Protein AF-A0A8J4EYF6-F1 (afdb_monomer_lite)

InterPro domains:
  IPR043129 ATPase, nucleotide binding domain [SSF53067] (1-250)

Foldseek 3Di:
DEWAAAAFKIKDWDWDWDQDPNDIFIFTDFQQDIDIDGLHCVLLVVLVLVVVCVLLDPVLSVVCCVVCVVVVVCLCVVFVLCCQLVQAPVPDPPDPPDDDDDDDDDDDDDDDDDDDDDDPDPDDPDQKGKRFDPPVSLVSGDPVSLVVCCVVPVGSGIDIAGSVSSVVSNVRSLVVSLVVVVVSQVSLVPDPPRDPAGAAEYEYAYPSLSHNHSQVSNQVSCPPSHGVNGTYHYDPHRNCPVVVVVVVCVVCVVSHFKYFAQWFKWWFDKDFDDPPDPDWDAQVPVRGIIDSLDTDTQHHGSDIATPPDDRDDDDDDSDPPDPDDDIDMDTHNDHCPPSD

Secondary structure (DSSP, 8-state):
-EEEE-SS-EEEE-EEEEEETTEEEEEEPTT---EEES-STHHHHHHHHHHHHHHH-HHHHHHHHHH-HHHHHHHIIIIIHHHHHH---TTS-----PPS----------------S----S----SEEEEEPPHHHHHHS-HHHHHHHHHHHS-SSEEEEEHHHHHHHHHHHHHHHHHHHHHHHHHHHH-TT--SSPP-EEEEESSGGG-HHHHHHHHHHHTTTSPTT-EEE--SSHHHHHHHHHHHHHH-GGGEEEEE-SSEEEEEEEEE--TT-S--EEETTTTEEEEEEEEEEEE-TT-EEETT---------SSTT-------EEEE-S-GGG--

Sequence (340 aa):
MVIDAGGGTVDISIHEVEERSGTAVLSEAQAVPGLGEMFGSTNVDAAFAEYFRSKVGEEVFDTWRAAHPGEWMRLLEGTWEPIKCDFDSADEPAGDLAPAGARESGGGEEGDDDWAGGGFGAGGHHSTWRVYIPPMLHAAMDAGVKADLLMEYGLDDSVVLDRRTLAAFFQNAVQGVIQAARRQLDTLAAAPRAPATRCSKVMLVGGFGCSRYLQSQLVAAAGGRLAPGGGVLVPEHPASAVLRGAALYGLKPELVRARSSRMTYGVRTAVPYEDGMPAKFWHPEECCYYSAAGFSPFVTKGQLVAADEVVTHVFTPLTPNQQVCLMECEAKGLPDSLVA

Radius of gyration: 28.74 Å; chains: 1; bounding box: 58×59×87 Å

Structure (mmCIF, N/CA/C/O backbone):
data_AF-A0A8J4EYF6-F1
#
_entry.id   AF-A0A8J4EYF6-F1
#
loop_
_atom_site.group_PDB
_atom_site.id
_atom_site.type_symbol
_atom_site.label_atom_id
_atom_site.label_alt_id
_atom_site.label_comp_id
_atom_site.label_asym_id
_atom_site.label_entity_id
_atom_site.label_seq_id
_atom_site.pdbx_PDB_ins_code
_atom_site.Cartn_x
_atom_site.Cartn_y
_atom_site.Cartn_z
_atom_site.occupancy
_atom_site.B_iso_or_equiv
_atom_site.auth_seq_id
_atom_site.auth_comp_id
_atom_site.auth_asym_id
_atom_site.auth_atom_id
_atom_site.pdbx_PDB_model_num
ATOM 1 N N . MET A 1 1 ? -7.552 -12.140 8.100 1.00 90.94 1 MET A N 1
ATOM 2 C CA . MET A 1 1 ? -6.568 -11.039 7.978 1.00 90.94 1 MET A CA 1
ATOM 3 C C . MET A 1 1 ? -6.758 -10.361 6.636 1.00 90.94 1 MET A C 1
ATOM 5 O O . MET A 1 1 ? -6.955 -11.065 5.656 1.00 90.94 1 MET A O 1
ATOM 9 N N . VAL A 1 2 ? -6.723 -9.035 6.590 1.00 93.44 2 VAL A N 1
ATOM 10 C CA . VAL A 1 2 ? -6.757 -8.227 5.368 1.00 93.44 2 VAL A CA 1
ATOM 11 C C . VAL A 1 2 ? -5.430 -7.486 5.268 1.00 93.44 2 VAL A C 1
ATOM 13 O O . VAL A 1 2 ? -5.011 -6.871 6.245 1.00 93.44 2 VAL A O 1
ATOM 16 N N . ILE A 1 3 ? -4.776 -7.587 4.117 1.00 94.81 3 ILE A N 1
ATOM 17 C CA . ILE A 1 3 ? -3.557 -6.865 3.757 1.00 94.81 3 ILE A CA 1
ATOM 18 C C . ILE A 1 3 ? -3.946 -5.908 2.635 1.00 94.81 3 ILE A C 1
ATOM 20 O O . ILE A 1 3 ? -4.177 -6.349 1.511 1.00 94.81 3 ILE A O 1
ATOM 24 N N . ASP A 1 4 ? -4.051 -4.623 2.945 1.00 94.62 4 ASP A N 1
ATOM 25 C CA . ASP A 1 4 ? -4.213 -3.563 1.958 1.00 94.62 4 ASP A CA 1
ATOM 26 C C . ASP A 1 4 ? -2.835 -3.084 1.514 1.00 94.62 4 ASP A C 1
ATOM 28 O O . ASP A 1 4 ? -2.177 -2.310 2.203 1.00 94.62 4 ASP A O 1
ATOM 32 N N . ALA A 1 5 ? -2.358 -3.625 0.395 1.00 94.06 5 ALA A N 1
ATOM 33 C CA . ALA A 1 5 ? -1.071 -3.286 -0.184 1.00 94.06 5 ALA A CA 1
ATOM 34 C C . ALA A 1 5 ? -1.272 -2.217 -1.267 1.00 94.06 5 ALA A C 1
ATOM 36 O O . ALA A 1 5 ? -1.596 -2.511 -2.423 1.00 94.06 5 ALA A O 1
ATOM 37 N N . GLY A 1 6 ? -1.113 -0.956 -0.874 1.00 91.44 6 GLY A N 1
ATOM 38 C CA . GLY A 1 6 ? -1.241 0.204 -1.744 1.00 91.44 6 GLY A CA 1
ATOM 39 C C . GLY A 1 6 ? 0.059 0.587 -2.452 1.00 91.44 6 GLY A C 1
ATOM 40 O O . GLY A 1 6 ? 1.056 -0.137 -2.449 1.00 91.44 6 GLY A O 1
ATOM 41 N N . GLY A 1 7 ? 0.037 1.774 -3.064 1.00 88.06 7 GLY A N 1
ATOM 42 C CA . GLY A 1 7 ? 1.210 2.354 -3.717 1.00 88.06 7 GLY A CA 1
ATOM 43 C C . GLY A 1 7 ? 2.300 2.740 -2.722 1.00 88.06 7 GLY A C 1
ATOM 44 O O . GLY A 1 7 ? 3.431 2.302 -2.865 1.00 88.06 7 GLY A O 1
ATOM 45 N N . GLY A 1 8 ? 1.962 3.523 -1.695 1.00 85.19 8 GLY A N 1
ATOM 46 C CA . GLY A 1 8 ? 2.937 3.989 -0.699 1.00 85.19 8 GLY A CA 1
ATOM 47 C C . GLY A 1 8 ? 2.962 3.163 0.586 1.00 85.19 8 GLY A C 1
ATOM 48 O O . GLY A 1 8 ? 4.032 2.901 1.134 1.00 85.19 8 GLY A O 1
ATOM 49 N N . THR A 1 9 ? 1.790 2.742 1.063 1.00 89.00 9 THR A N 1
ATOM 50 C CA . THR A 1 9 ? 1.639 2.061 2.352 1.00 89.00 9 THR A CA 1
ATOM 51 C C . THR A 1 9 ? 1.073 0.662 2.196 1.00 89.00 9 THR A C 1
ATOM 53 O O . THR A 1 9 ? 0.392 0.342 1.220 1.00 89.00 9 THR A O 1
ATOM 56 N N . VAL A 1 10 ? 1.378 -0.173 3.182 1.00 89.81 10 VAL A N 1
ATOM 57 C CA . VAL A 1 10 ? 0.780 -1.489 3.369 1.00 89.81 10 VAL A CA 1
ATOM 58 C C . VAL A 1 10 ? 0.134 -1.505 4.743 1.00 89.81 10 VAL A C 1
ATOM 60 O O . VAL A 1 10 ? 0.839 -1.370 5.741 1.00 89.81 10 VAL A O 1
ATOM 63 N N . ASP A 1 11 ? -1.184 -1.672 4.779 1.00 90.50 11 ASP A N 1
ATOM 64 C CA . ASP A 1 11 ? -1.994 -1.656 5.991 1.00 90.50 11 ASP A CA 1
ATOM 65 C C . ASP A 1 11 ? -2.569 -3.052 6.265 1.00 90.50 11 ASP A C 1
ATOM 67 O O . ASP A 1 11 ? -3.288 -3.628 5.448 1.00 90.50 11 ASP A O 1
ATOM 71 N N . ILE A 1 12 ? -2.261 -3.626 7.429 1.00 90.94 12 ILE A N 1
ATOM 72 C CA . ILE A 1 12 ? -2.713 -4.971 7.808 1.00 90.94 12 ILE A CA 1
ATOM 73 C C . ILE A 1 12 ? -3.639 -4.900 9.011 1.00 90.94 12 ILE A C 1
ATOM 75 O O . ILE A 1 12 ? -3.260 -4.373 10.055 1.00 90.94 12 ILE A O 1
ATOM 79 N N . SER A 1 13 ? -4.819 -5.505 8.882 1.00 88.62 13 SER A N 1
ATOM 80 C CA . SER A 1 13 ? -5.796 -5.656 9.965 1.00 88.62 13 SER A CA 1
ATOM 81 C C . SER A 1 13 ? -6.319 -7.089 10.050 1.00 88.62 13 SER A C 1
ATOM 83 O O . SER A 1 13 ? -6.375 -7.829 9.062 1.00 88.62 13 SER A O 1
ATOM 85 N N . ILE A 1 14 ? -6.704 -7.520 11.247 1.00 88.06 14 ILE A N 1
ATOM 86 C CA . ILE A 1 14 ? -7.308 -8.835 11.466 1.00 88.06 14 ILE A CA 1
ATOM 87 C C . ILE A 1 14 ? -8.754 -8.625 11.887 1.00 88.06 14 ILE A C 1
ATOM 89 O O . ILE A 1 14 ? -9.046 -7.799 12.742 1.00 88.06 14 ILE A O 1
ATOM 93 N N . HIS A 1 15 ? -9.649 -9.374 11.253 1.00 88.00 15 HIS A N 1
ATOM 94 C CA . HIS A 1 15 ? -11.083 -9.308 11.490 1.00 88.00 15 HIS A CA 1
ATOM 95 C C . HIS A 1 15 ? -11.578 -10.692 11.869 1.00 88.00 15 HIS A C 1
ATOM 97 O O . HIS A 1 15 ? -11.171 -11.690 11.262 1.00 88.00 15 HIS A O 1
ATOM 103 N N . GLU A 1 16 ? -12.458 -10.720 12.852 1.00 87.12 16 GLU A N 1
ATOM 104 C CA . GLU A 1 16 ? -13.307 -11.847 13.183 1.00 87.12 16 GLU A CA 1
ATOM 105 C C . GLU A 1 16 ? -14.597 -11.728 12.373 1.00 87.12 16 GLU A C 1
ATOM 107 O O . GLU A 1 16 ? -15.166 -10.644 12.222 1.00 87.12 16 GLU A O 1
ATOM 112 N N . VAL A 1 17 ? -15.017 -12.853 11.799 1.00 87.19 17 VAL A N 1
ATOM 113 C CA . VAL A 1 17 ? -16.236 -12.946 11.000 1.00 87.19 17 VAL A CA 1
ATOM 114 C C . VAL A 1 17 ? -17.202 -13.838 11.755 1.00 87.19 17 VAL A C 1
ATOM 116 O O . VAL A 1 17 ? -16.907 -15.010 11.985 1.00 87.19 17 VAL A O 1
ATOM 119 N N . GLU A 1 18 ? -18.353 -13.289 12.120 1.00 83.44 18 GLU A N 1
ATOM 120 C CA . GLU A 1 18 ? -19.432 -14.031 12.763 1.00 83.44 18 GLU A CA 1
ATOM 121 C C . GLU A 1 18 ? -20.624 -14.125 11.814 1.00 83.44 18 GLU A C 1
ATOM 123 O O . GLU A 1 18 ? -21.030 -13.132 11.212 1.00 83.44 18 GLU A O 1
ATOM 128 N N . GLU A 1 19 ? -21.230 -15.303 11.699 1.00 81.50 19 GLU A N 1
ATOM 129 C CA . GLU A 1 19 ? -22.508 -15.441 11.007 1.00 81.50 19 GLU A CA 1
ATOM 130 C C . GLU A 1 19 ? -23.655 -15.181 11.989 1.00 81.50 19 GLU A C 1
ATOM 132 O O . GLU A 1 19 ? -23.777 -15.840 13.023 1.00 81.50 19 GLU A O 1
ATOM 137 N N . ARG A 1 20 ? -24.514 -14.210 11.670 1.00 77.00 20 ARG A N 1
ATOM 138 C CA . ARG A 1 20 ? -25.703 -13.868 12.453 1.00 77.00 20 ARG A CA 1
ATOM 139 C C . ARG A 1 20 ? -26.908 -13.771 11.535 1.00 77.00 20 ARG A C 1
ATOM 141 O O . ARG A 1 20 ? -26.923 -12.976 10.601 1.00 77.00 20 ARG A O 1
ATOM 148 N N . SER A 1 21 ? -27.929 -14.581 11.805 1.00 78.31 21 SER A N 1
ATOM 149 C CA . SER A 1 21 ? -29.193 -14.562 11.055 1.00 78.31 21 SER A CA 1
ATOM 150 C C . SER A 1 21 ? -29.005 -14.676 9.529 1.00 78.31 21 SER A C 1
ATOM 152 O O . SER A 1 21 ? -29.679 -13.989 8.766 1.00 78.31 21 SER A O 1
ATOM 154 N N . GLY A 1 22 ? -28.056 -15.510 9.082 1.00 78.38 22 GLY A N 1
ATOM 155 C CA . GLY A 1 22 ? -27.729 -15.708 7.662 1.00 78.38 22 GLY A CA 1
ATOM 156 C C . GLY A 1 22 ? -26.929 -14.571 7.012 1.00 78.38 22 GLY A C 1
ATOM 157 O O . GLY A 1 22 ? -26.800 -14.537 5.792 1.00 78.38 22 GLY A O 1
ATOM 158 N N . THR A 1 23 ? -26.409 -13.625 7.801 1.00 77.25 23 THR A N 1
ATOM 159 C CA . THR A 1 23 ? -25.537 -12.536 7.340 1.00 77.25 23 THR A CA 1
ATOM 160 C C . THR A 1 23 ? -24.203 -12.591 8.075 1.00 77.25 23 THR A C 1
ATOM 162 O O . THR A 1 23 ? -24.165 -12.698 9.299 1.00 77.25 23 THR A O 1
ATOM 165 N N . ALA A 1 24 ? -23.097 -12.502 7.338 1.00 82.19 24 ALA A N 1
ATOM 166 C CA . ALA A 1 24 ? -21.771 -12.376 7.931 1.00 82.19 24 ALA A CA 1
ATOM 167 C C . ALA A 1 24 ? -21.540 -10.933 8.403 1.00 82.19 24 ALA A C 1
ATOM 169 O O . ALA A 1 24 ? -21.680 -9.993 7.618 1.00 82.19 24 ALA A O 1
ATOM 170 N N . VAL A 1 25 ? -21.169 -10.768 9.670 1.00 84.12 25 VAL A N 1
ATOM 171 C CA . VAL A 1 25 ? -20.795 -9.486 10.277 1.00 84.12 25 VAL A CA 1
ATOM 172 C C . VAL A 1 25 ? -19.328 -9.508 10.698 1.00 84.12 25 VAL A C 1
ATOM 174 O O . VAL A 1 25 ? -18.770 -10.564 10.999 1.00 84.12 25 VAL A O 1
ATOM 177 N N . LEU A 1 26 ? -18.702 -8.332 10.696 1.00 85.25 26 LEU A N 1
ATOM 178 C CA . LEU A 1 26 ? -17.272 -8.150 10.930 1.00 85.25 26 LEU A CA 1
ATOM 179 C C . LEU A 1 26 ? -17.015 -7.414 12.245 1.00 85.25 26 LEU A C 1
ATOM 181 O O . LEU A 1 26 ? -17.641 -6.388 12.523 1.00 85.25 26 LEU A O 1
ATOM 185 N N . SER A 1 27 ? -16.035 -7.884 13.009 1.00 78.75 27 SER A N 1
ATOM 186 C CA . SER A 1 27 ? -15.434 -7.145 14.121 1.00 78.75 27 SER A CA 1
ATOM 187 C C . SER A 1 27 ? -13.917 -7.190 14.025 1.00 78.75 27 SER A C 1
ATOM 189 O O . SER A 1 27 ? -13.337 -8.222 13.696 1.00 78.75 27 SER A O 1
ATOM 191 N N . GLU A 1 28 ? -13.255 -6.074 14.313 1.00 78.31 28 GLU A N 1
ATOM 192 C CA . GLU A 1 28 ? -11.793 -6.051 14.367 1.00 78.31 28 GLU A CA 1
ATOM 193 C C . GLU A 1 28 ? -11.293 -6.908 15.541 1.00 78.31 28 GLU A C 1
ATOM 195 O O . GLU A 1 28 ? -11.836 -6.838 16.645 1.00 78.31 28 GLU A O 1
ATOM 200 N N . ALA A 1 29 ? -10.276 -7.738 15.304 1.00 67.81 29 ALA A N 1
ATOM 201 C CA . ALA A 1 29 ? -9.743 -8.636 16.320 1.00 67.81 29 ALA A CA 1
ATOM 202 C C . ALA A 1 29 ? -9.093 -7.832 17.455 1.00 67.81 29 ALA A C 1
ATOM 204 O O . ALA A 1 29 ? -8.218 -6.989 17.236 1.00 67.81 29 ALA A O 1
ATOM 205 N N . GLN A 1 30 ? -9.509 -8.111 18.690 1.00 56.59 30 GLN A N 1
ATOM 206 C CA . GLN A 1 30 ? -8.973 -7.437 19.867 1.00 56.59 30 GLN A CA 1
ATOM 207 C C . GLN A 1 30 ? -7.490 -7.815 20.065 1.00 56.59 30 GLN A C 1
ATOM 209 O O . GLN A 1 30 ? -7.113 -8.973 19.910 1.00 56.59 30 GLN A O 1
ATOM 214 N N . ALA A 1 31 ? -6.656 -6.842 20.452 1.00 55.78 31 ALA A N 1
ATOM 215 C CA . ALA A 1 31 ? -5.223 -6.993 20.761 1.00 55.78 31 ALA A CA 1
ATOM 216 C C . ALA A 1 31 ? -4.242 -7.142 19.578 1.00 55.78 31 ALA A C 1
ATOM 218 O O . ALA A 1 31 ? -3.055 -7.360 19.814 1.00 55.78 31 ALA A O 1
ATOM 219 N N . VAL A 1 32 ? -4.685 -6.934 18.333 1.00 61.53 32 VAL A N 1
ATOM 220 C CA . VAL A 1 32 ? -3.789 -6.848 17.168 1.00 61.53 32 VAL A CA 1
ATOM 221 C C . VAL A 1 32 ? -3.949 -5.475 16.504 1.00 61.53 32 VAL A C 1
ATOM 223 O O . VAL A 1 32 ? -4.815 -5.316 15.644 1.00 61.53 32 VAL A O 1
ATOM 226 N N . PRO A 1 33 ? -3.170 -4.451 16.912 1.00 59.16 33 PRO A N 1
ATOM 227 C CA . PRO A 1 33 ? -3.235 -3.134 16.288 1.00 59.16 33 PRO A CA 1
ATOM 228 C C . PRO A 1 33 ? -2.973 -3.231 14.785 1.00 59.16 33 PRO A C 1
ATOM 230 O O . PRO A 1 33 ? -2.112 -4.000 14.351 1.00 59.16 33 PRO A O 1
ATOM 233 N N . GLY A 1 34 ? -3.678 -2.422 13.993 1.00 59.53 34 GLY A N 1
ATOM 234 C CA . GLY A 1 34 ? -3.369 -2.279 12.574 1.00 59.53 34 GLY A CA 1
ATOM 235 C C . GLY A 1 34 ? -1.900 -1.893 12.364 1.00 59.53 34 GLY A C 1
ATOM 236 O O . GLY A 1 34 ? -1.365 -1.062 13.101 1.00 59.53 34 GLY A O 1
ATOM 237 N N . LEU A 1 35 ? -1.251 -2.509 11.379 1.00 67.25 35 LEU A N 1
ATOM 238 C CA . LEU A 1 35 ? 0.154 -2.257 11.049 1.00 67.25 35 LEU A CA 1
ATOM 239 C C . LEU A 1 35 ? 0.224 -1.541 9.704 1.00 67.25 35 LEU A C 1
ATOM 241 O O . LEU A 1 35 ? -0.200 -2.126 8.713 1.00 67.25 35 LEU A O 1
ATOM 245 N N . GLY A 1 36 ? 0.748 -0.314 9.698 1.00 65.06 36 GLY A N 1
ATOM 246 C CA . GLY A 1 36 ? 1.002 0.479 8.495 1.00 65.06 36 GLY A CA 1
ATOM 247 C C . GLY A 1 36 ? 2.503 0.605 8.243 1.00 65.06 36 GLY A C 1
ATOM 248 O O . GLY A 1 36 ? 3.224 1.115 9.101 1.00 65.06 36 GLY A O 1
ATOM 249 N N . GLU A 1 37 ? 2.983 0.147 7.086 1.00 74.62 37 GLU A N 1
ATOM 250 C CA . GLU A 1 37 ? 4.407 0.196 6.718 1.00 74.62 37 GLU A CA 1
ATOM 251 C C . GLU A 1 37 ? 4.636 0.806 5.333 1.00 74.62 37 GLU A C 1
ATOM 253 O O . GLU A 1 37 ? 3.778 0.733 4.458 1.00 74.62 37 GLU A O 1
ATOM 258 N N . MET A 1 38 ? 5.817 1.392 5.112 1.00 80.31 38 MET A N 1
ATOM 259 C CA . MET A 1 38 ? 6.182 2.081 3.864 1.00 80.31 38 MET A CA 1
ATOM 260 C C . MET A 1 38 ? 6.854 1.133 2.855 1.00 80.31 38 MET A C 1
ATOM 262 O O . MET A 1 38 ? 7.966 1.382 2.390 1.00 80.31 38 MET A O 1
ATOM 266 N N . PHE A 1 39 ? 6.190 0.017 2.541 1.00 79.75 39 PHE A N 1
ATOM 267 C CA . PHE A 1 39 ? 6.679 -1.010 1.606 1.00 79.75 39 PHE A CA 1
ATOM 268 C C . PHE A 1 39 ? 5.756 -1.212 0.390 1.00 79.75 39 PHE A C 1
ATOM 270 O O . PHE A 1 39 ? 5.701 -2.306 -0.166 1.00 79.75 39 PHE A O 1
ATOM 277 N N . GLY A 1 40 ? 5.010 -0.177 -0.013 1.00 85.19 40 GLY A N 1
ATOM 278 C CA . GLY A 1 40 ? 4.086 -0.255 -1.149 1.00 85.19 40 GLY A CA 1
ATOM 279 C C . GLY A 1 40 ? 4.770 -0.356 -2.523 1.00 85.19 40 GLY A C 1
ATOM 280 O O . GLY A 1 40 ? 6.001 -0.308 -2.641 1.00 85.19 40 GLY A O 1
ATOM 281 N N . SER A 1 41 ? 3.964 -0.489 -3.585 1.00 90.81 41 SER A N 1
ATOM 282 C CA . SER A 1 41 ? 4.462 -0.701 -4.956 1.00 90.81 41 SER A CA 1
ATOM 283 C C . SER A 1 41 ? 5.345 0.426 -5.498 1.00 90.81 41 SER A C 1
ATOM 285 O O . SER A 1 41 ? 6.163 0.162 -6.375 1.00 90.81 41 SER A O 1
ATOM 287 N N . THR A 1 42 ? 5.253 1.654 -4.972 1.00 91.88 42 THR A N 1
ATOM 288 C CA . THR A 1 42 ? 6.094 2.777 -5.421 1.00 91.88 42 THR A CA 1
ATOM 289 C C . THR A 1 42 ? 7.576 2.542 -5.149 1.00 91.88 42 THR A C 1
ATOM 291 O O . THR A 1 42 ? 8.413 3.116 -5.836 1.00 91.88 42 THR A O 1
ATOM 294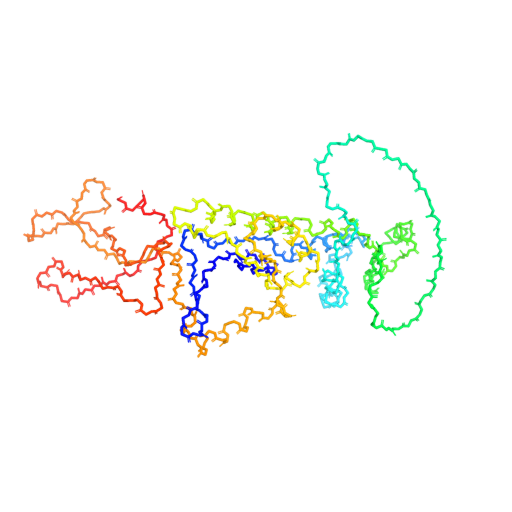 N N . ASN A 1 43 ? 7.926 1.684 -4.184 1.00 91.06 43 ASN A N 1
ATOM 295 C CA . ASN A 1 43 ? 9.318 1.275 -3.978 1.00 91.06 43 ASN A CA 1
ATOM 296 C C . ASN A 1 43 ? 9.830 0.395 -5.124 1.00 91.06 43 ASN A C 1
ATOM 298 O O . ASN A 1 43 ? 10.997 0.495 -5.493 1.00 91.06 43 ASN A O 1
ATOM 302 N N . VAL A 1 44 ? 8.959 -0.438 -5.701 1.00 95.38 44 VAL A N 1
ATOM 303 C CA . VAL A 1 44 ? 9.285 -1.248 -6.883 1.00 95.38 44 VAL A CA 1
ATOM 304 C C . VAL A 1 44 ? 9.466 -0.329 -8.093 1.00 95.38 44 VAL A C 1
ATOM 306 O O . VAL A 1 44 ? 10.438 -0.464 -8.830 1.00 95.38 44 VAL A O 1
ATOM 309 N N . ASP A 1 45 ? 8.586 0.666 -8.241 1.00 95.50 45 ASP A N 1
ATOM 310 C CA . ASP A 1 45 ? 8.688 1.683 -9.296 1.00 95.50 45 ASP A CA 1
ATOM 311 C C . ASP A 1 45 ? 9.970 2.515 -9.167 1.00 95.50 45 ASP A C 1
ATOM 313 O O . ASP A 1 45 ? 10.620 2.811 -10.166 1.00 95.50 45 ASP A O 1
ATOM 317 N N . ALA A 1 46 ? 10.366 2.865 -7.939 1.00 94.81 46 ALA A N 1
ATOM 318 C CA . ALA A 1 46 ? 11.607 3.583 -7.669 1.00 94.81 46 ALA A CA 1
ATOM 319 C C . ALA A 1 46 ? 12.848 2.735 -7.989 1.00 94.81 46 ALA A C 1
ATOM 321 O O . ALA A 1 46 ? 13.783 3.247 -8.598 1.00 94.81 46 ALA A O 1
ATOM 322 N N . ALA A 1 47 ? 12.847 1.446 -7.630 1.00 96.25 47 ALA A N 1
ATOM 323 C CA . ALA A 1 47 ? 13.943 0.532 -7.953 1.00 96.25 47 ALA A CA 1
ATOM 324 C C . ALA A 1 47 ? 14.113 0.363 -9.471 1.00 96.25 47 ALA A C 1
ATOM 326 O O . ALA A 1 47 ? 15.231 0.441 -9.981 1.00 96.25 47 ALA A O 1
ATOM 327 N N . PHE A 1 48 ? 13.003 0.208 -10.197 1.00 97.69 48 PHE A N 1
ATOM 328 C CA . PHE A 1 48 ? 13.015 0.193 -11.656 1.00 97.69 48 PHE A CA 1
ATOM 329 C C . PHE A 1 48 ? 13.506 1.523 -12.241 1.00 97.69 48 PHE A C 1
ATOM 331 O O . PHE A 1 48 ? 14.354 1.518 -13.131 1.00 97.69 48 PHE A O 1
ATOM 338 N N . ALA A 1 49 ? 13.012 2.659 -11.740 1.00 97.25 49 ALA A N 1
ATOM 339 C CA . ALA A 1 49 ? 13.413 3.976 -12.226 1.00 97.25 49 ALA A CA 1
ATOM 340 C C . ALA A 1 49 ? 14.916 4.222 -12.044 1.00 97.25 49 ALA A C 1
ATOM 342 O O . ALA A 1 49 ? 15.550 4.736 -12.960 1.00 97.25 49 ALA A O 1
ATOM 343 N N . GLU A 1 50 ? 15.489 3.823 -10.905 1.00 97.88 50 GLU A N 1
ATOM 344 C CA . GLU A 1 50 ? 16.927 3.942 -10.649 1.00 97.88 50 GLU A CA 1
ATOM 345 C C . GLU A 1 50 ? 17.742 3.035 -11.576 1.00 97.88 50 GLU A C 1
ATOM 347 O O . GLU A 1 50 ? 18.728 3.464 -12.173 1.00 97.88 50 GLU A O 1
ATOM 352 N N . TYR A 1 51 ? 17.292 1.793 -11.772 1.00 97.94 51 TYR A N 1
ATOM 353 C CA . TYR A 1 51 ? 17.934 0.884 -12.715 1.00 97.94 51 TYR A CA 1
ATOM 354 C C . TYR A 1 51 ? 17.899 1.438 -14.145 1.00 97.94 51 TYR A C 1
ATOM 356 O O . TYR A 1 51 ? 18.937 1.529 -14.797 1.00 97.94 51 TYR A O 1
ATOM 364 N N . PHE A 1 52 ? 16.732 1.880 -14.619 1.00 98.06 52 PHE A N 1
ATOM 365 C CA . PHE A 1 52 ? 16.572 2.467 -15.948 1.00 98.06 52 PHE A CA 1
ATOM 366 C C . PHE A 1 52 ? 17.434 3.729 -16.118 1.00 98.06 52 PHE A C 1
ATOM 368 O O . PHE A 1 52 ? 18.137 3.859 -17.120 1.00 98.06 52 PHE A O 1
ATOM 375 N N . ARG A 1 53 ? 17.452 4.611 -15.108 1.00 98.00 53 ARG A N 1
ATOM 376 C CA . ARG A 1 53 ? 18.312 5.803 -15.037 1.00 98.00 53 ARG A CA 1
ATOM 377 C C . ARG A 1 53 ? 19.794 5.450 -15.180 1.00 98.00 53 ARG A C 1
ATOM 379 O O . ARG A 1 53 ? 20.496 6.108 -15.943 1.00 98.00 53 ARG A O 1
ATOM 386 N N . SER A 1 54 ? 20.255 4.388 -14.516 1.00 97.44 54 SER A N 1
ATOM 387 C CA . SER A 1 54 ? 21.647 3.925 -14.621 1.00 97.44 54 SER A CA 1
ATOM 388 C C . SER A 1 54 ? 22.007 3.405 -16.020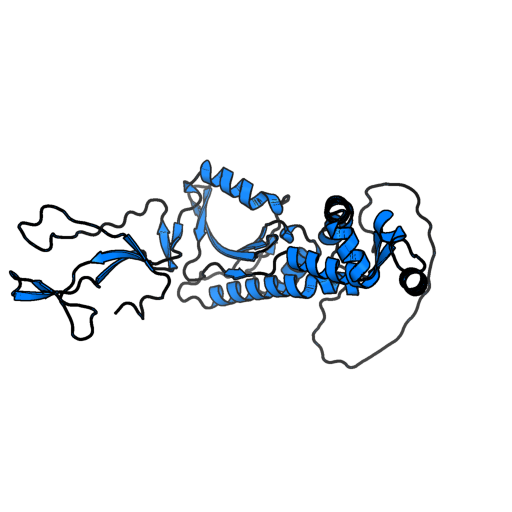 1.00 97.44 54 SER A C 1
ATOM 390 O O . SER A 1 54 ? 23.139 3.577 -16.464 1.00 97.44 54 SER A O 1
ATOM 392 N N . LYS A 1 55 ? 21.043 2.813 -16.741 1.00 97.12 55 LYS A N 1
ATOM 393 C CA . LYS A 1 55 ? 21.250 2.220 -18.073 1.00 97.12 55 LYS A CA 1
ATOM 394 C C . LYS A 1 55 ? 21.213 3.229 -19.213 1.00 97.12 55 LYS A C 1
ATOM 396 O O . LYS A 1 55 ? 21.893 3.035 -20.211 1.00 97.12 55 LYS A O 1
ATOM 401 N N . VAL A 1 56 ? 20.436 4.301 -19.075 1.00 96.75 56 VAL A N 1
ATOM 402 C CA . VAL A 1 56 ? 20.306 5.342 -20.112 1.00 96.75 56 VAL A CA 1
ATOM 403 C C . VAL A 1 56 ? 21.187 6.571 -19.859 1.00 96.75 56 VAL A C 1
ATOM 405 O O . VAL A 1 56 ? 21.189 7.508 -20.654 1.00 96.75 56 VAL A O 1
ATOM 408 N N . GLY A 1 57 ? 21.956 6.568 -18.770 1.00 97.38 57 GLY A N 1
ATOM 409 C CA . GLY A 1 57 ? 22.796 7.685 -18.352 1.00 97.38 57 GLY A CA 1
ATOM 410 C C . GLY A 1 57 ? 22.056 8.644 -17.420 1.00 97.38 57 GLY A C 1
ATOM 411 O O . GLY A 1 57 ? 21.056 9.260 -17.784 1.00 97.38 57 GLY A O 1
ATOM 412 N N . GLU A 1 58 ? 22.602 8.801 -16.217 1.00 97.56 58 GLU A N 1
ATOM 413 C CA . GLU A 1 58 ? 21.993 9.519 -15.095 1.00 97.56 58 GLU A CA 1
ATOM 414 C C . GLU A 1 58 ? 21.588 10.968 -15.413 1.00 97.56 58 GLU A C 1
ATOM 416 O O . GLU A 1 58 ? 20.419 11.334 -15.305 1.00 97.56 58 GLU A O 1
ATOM 421 N N . GLU A 1 59 ? 22.545 11.791 -15.846 1.00 97.50 59 GLU A N 1
ATOM 422 C CA . GLU A 1 59 ? 22.322 13.218 -16.118 1.00 97.50 59 GLU A CA 1
ATOM 423 C C . GLU A 1 59 ? 21.364 13.439 -17.300 1.00 97.50 59 GLU A C 1
ATOM 425 O O . GLU A 1 59 ? 20.507 14.331 -17.274 1.00 97.50 59 GLU A O 1
ATOM 430 N N . VAL A 1 60 ? 21.481 12.593 -18.330 1.00 97.75 60 VAL A N 1
ATOM 431 C CA . VAL A 1 60 ? 20.622 12.631 -19.520 1.00 97.75 60 VAL A CA 1
ATOM 432 C C . VAL A 1 60 ? 19.189 12.269 -19.143 1.00 97.75 60 VAL A C 1
ATOM 434 O O . VAL A 1 60 ? 18.256 12.976 -19.532 1.00 97.75 60 VAL A O 1
ATOM 437 N N . PHE A 1 61 ? 19.007 11.211 -18.349 1.00 98.00 61 PHE A N 1
ATOM 438 C CA . PHE A 1 61 ? 17.702 10.794 -17.853 1.00 98.00 61 PHE A CA 1
ATOM 439 C 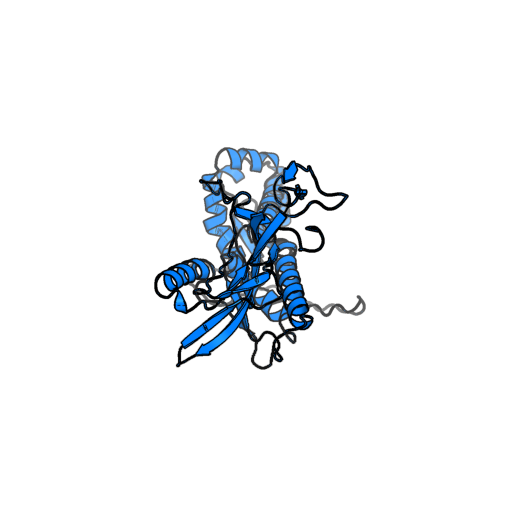C . PHE A 1 61 ? 17.042 11.882 -17.007 1.00 98.00 61 PHE A C 1
ATOM 441 O O . PHE A 1 61 ? 15.884 12.220 -17.254 1.00 98.00 61 PHE A O 1
ATOM 448 N N . ASP A 1 62 ? 17.767 12.459 -16.047 1.00 97.94 62 ASP A N 1
ATOM 449 C CA . ASP A 1 62 ? 17.222 13.471 -15.138 1.00 97.94 62 ASP A CA 1
ATOM 450 C C . ASP A 1 62 ? 16.780 14.727 -15.908 1.00 97.94 62 ASP A C 1
ATOM 452 O O . ASP A 1 62 ? 15.674 15.242 -15.702 1.00 97.94 62 ASP A O 1
ATOM 456 N N . THR A 1 63 ? 17.602 15.167 -16.866 1.00 98.00 63 THR A N 1
ATOM 457 C CA . THR A 1 63 ? 17.300 16.303 -17.749 1.00 98.00 63 THR A CA 1
ATOM 458 C C . THR A 1 63 ? 16.089 16.016 -18.636 1.00 98.00 63 THR A C 1
ATOM 460 O O . THR A 1 63 ? 15.165 16.832 -18.730 1.00 98.00 63 THR A O 1
ATOM 463 N N . TRP A 1 64 ? 16.052 14.840 -19.269 1.00 97.88 64 TRP A N 1
ATOM 464 C CA . TRP A 1 64 ? 14.945 14.440 -20.134 1.00 97.88 64 TRP A CA 1
ATOM 465 C C . TRP A 1 64 ? 13.636 14.303 -19.352 1.00 97.88 64 TRP A C 1
ATOM 467 O O . TRP A 1 64 ? 12.614 14.822 -19.802 1.00 97.88 64 TRP A O 1
ATOM 477 N N . ARG A 1 65 ? 13.659 13.673 -18.170 1.00 96.81 65 ARG A N 1
ATOM 478 C CA . ARG A 1 65 ? 12.481 13.453 -17.318 1.00 96.81 65 ARG A CA 1
ATOM 479 C C . ARG A 1 65 ? 11.890 14.769 -16.820 1.00 96.81 65 ARG A C 1
ATOM 481 O O . ARG A 1 65 ? 10.667 14.896 -16.771 1.00 96.81 65 ARG A O 1
ATOM 488 N N . ALA A 1 66 ? 12.734 15.744 -16.475 1.00 97.19 66 ALA A N 1
ATOM 489 C CA . ALA A 1 66 ? 12.290 17.079 -16.082 1.00 97.19 66 ALA A CA 1
ATOM 490 C C . ALA A 1 66 ? 11.611 17.830 -17.242 1.00 97.19 66 ALA A C 1
ATOM 492 O O . ALA A 1 66 ? 10.612 18.518 -17.029 1.00 97.19 66 ALA A O 1
ATOM 493 N N . ALA A 1 67 ? 12.118 17.672 -18.468 1.00 97.56 67 ALA A N 1
ATOM 494 C CA . ALA A 1 67 ? 11.559 18.307 -19.661 1.00 97.56 67 ALA A CA 1
ATOM 495 C C . ALA A 1 67 ? 10.324 17.577 -20.234 1.00 97.56 67 ALA A C 1
ATOM 497 O O . ALA A 1 67 ? 9.447 18.221 -20.808 1.00 97.56 67 ALA A O 1
ATOM 498 N N . HIS A 1 68 ? 10.222 16.254 -20.057 1.00 96.38 68 HIS A N 1
ATOM 499 C CA . HIS A 1 68 ? 9.193 15.401 -20.673 1.00 96.38 68 HIS A CA 1
ATOM 500 C C . HIS A 1 68 ? 8.482 14.478 -19.659 1.00 96.38 68 HIS A C 1
ATOM 502 O O . HIS A 1 68 ? 8.376 13.269 -19.889 1.00 96.38 68 HIS A O 1
ATOM 508 N N . PRO A 1 69 ? 7.913 15.002 -18.554 1.00 95.62 69 PRO A N 1
ATOM 509 C CA . PRO A 1 69 ? 7.303 14.169 -17.510 1.00 95.62 69 PRO A CA 1
ATOM 510 C C . PRO A 1 69 ? 6.152 13.287 -18.025 1.00 95.62 69 PRO A C 1
ATOM 512 O O . PRO A 1 69 ? 5.932 12.192 -17.511 1.00 95.62 69 PRO A O 1
ATOM 515 N N . GLY A 1 70 ? 5.442 13.728 -19.070 1.00 96.50 70 GLY A N 1
ATOM 516 C CA . GLY A 1 70 ? 4.376 12.948 -19.702 1.00 96.50 70 GLY A CA 1
ATOM 517 C C . GLY A 1 70 ? 4.871 11.725 -20.482 1.00 96.50 70 GLY A C 1
ATOM 518 O O . GLY A 1 70 ? 4.158 10.730 -20.546 1.00 96.50 70 GLY A O 1
ATOM 519 N N . GLU A 1 71 ? 6.077 11.756 -21.058 1.00 95.75 71 GLU A N 1
ATOM 520 C CA . GLU A 1 71 ? 6.652 10.570 -21.714 1.00 95.75 71 GLU A CA 1
ATOM 521 C C . GLU A 1 71 ? 7.090 9.529 -20.690 1.00 95.75 71 GLU A C 1
ATOM 523 O O . GLU A 1 71 ? 6.824 8.343 -20.872 1.00 95.75 71 GLU A O 1
ATOM 528 N N . TRP A 1 72 ? 7.676 9.980 -19.578 1.00 95.88 72 TRP A N 1
ATOM 529 C CA . TRP A 1 72 ? 7.994 9.105 -18.454 1.00 95.88 72 TRP A CA 1
ATOM 530 C C . TRP A 1 72 ? 6.740 8.432 -17.883 1.00 95.88 72 TRP A C 1
ATOM 532 O O . TRP A 1 72 ? 6.730 7.222 -17.678 1.00 95.88 72 TRP A O 1
ATOM 542 N N . MET A 1 73 ? 5.656 9.191 -17.698 1.00 95.06 73 MET A N 1
ATOM 543 C CA . MET A 1 73 ? 4.377 8.640 -17.240 1.00 95.06 73 MET A CA 1
ATOM 544 C C . MET A 1 73 ? 3.808 7.608 -18.223 1.00 95.06 73 MET A C 1
ATOM 546 O O . MET A 1 73 ? 3.384 6.543 -17.793 1.00 95.06 73 MET A O 1
ATOM 550 N N . ARG A 1 74 ? 3.878 7.859 -19.539 1.00 96.06 74 ARG A N 1
ATOM 551 C CA . ARG A 1 74 ? 3.456 6.873 -20.550 1.00 96.06 74 ARG A CA 1
ATOM 552 C C . ARG A 1 74 ? 4.296 5.601 -20.530 1.00 96.06 74 ARG A C 1
ATOM 554 O O . ARG A 1 74 ? 3.741 4.531 -20.742 1.00 96.06 74 ARG A O 1
ATOM 561 N N . LEU A 1 75 ? 5.605 5.698 -20.290 1.00 96.31 75 LEU A N 1
ATOM 562 C CA . LEU A 1 75 ? 6.460 4.519 -20.133 1.00 96.31 75 LEU A CA 1
ATOM 563 C C . LEU A 1 75 ? 6.058 3.727 -18.886 1.00 96.31 75 LEU A C 1
ATOM 565 O O . LEU A 1 75 ? 5.911 2.506 -18.960 1.00 96.31 75 LEU A O 1
ATOM 569 N N . LEU A 1 76 ? 5.836 4.424 -17.767 1.00 95.06 76 LEU A N 1
ATOM 570 C CA . LEU A 1 76 ? 5.403 3.793 -16.526 1.00 95.06 76 LEU A CA 1
ATOM 571 C C . LEU A 1 76 ? 4.057 3.076 -16.687 1.00 95.06 76 LEU A C 1
ATOM 573 O O . LEU A 1 76 ? 3.954 1.902 -16.362 1.00 95.06 76 LEU A O 1
ATOM 577 N N . GLU A 1 77 ? 3.045 3.746 -17.231 1.00 92.81 77 GLU A N 1
ATOM 578 C CA . GLU A 1 77 ? 1.690 3.193 -17.358 1.00 92.81 77 GLU A CA 1
ATOM 579 C C . GLU A 1 77 ? 1.556 2.185 -18.506 1.00 92.81 77 GLU A C 1
ATOM 581 O O . GLU A 1 77 ? 0.850 1.187 -18.382 1.00 92.81 77 GLU A O 1
ATOM 586 N N . GLY A 1 78 ? 2.209 2.450 -19.639 1.00 93.19 78 GLY A N 1
ATOM 587 C CA . GLY A 1 78 ? 2.036 1.683 -20.871 1.00 93.19 78 GLY A CA 1
ATOM 588 C C . GLY A 1 78 ? 2.939 0.459 -20.986 1.00 93.19 78 GLY A C 1
ATOM 589 O O . GLY A 1 78 ? 2.558 -0.502 -21.650 1.00 93.19 78 GLY A O 1
ATOM 590 N N . THR A 1 79 ? 4.111 0.481 -20.347 1.00 93.81 79 THR A N 1
ATOM 591 C CA . THR A 1 79 ? 5.116 -0.586 -20.479 1.00 93.81 79 THR A CA 1
ATOM 592 C C . THR A 1 79 ? 5.463 -1.203 -19.133 1.00 93.81 79 THR A C 1
ATOM 594 O O . THR A 1 79 ? 5.412 -2.421 -18.984 1.00 93.81 79 THR A O 1
ATOM 597 N N . TRP A 1 80 ? 5.807 -0.383 -18.140 1.00 95.81 80 TRP A N 1
ATOM 598 C CA . TRP A 1 80 ? 6.297 -0.883 -16.856 1.00 95.81 80 TRP A CA 1
ATOM 599 C C . TRP A 1 80 ? 5.194 -1.490 -15.981 1.00 95.81 80 TRP A C 1
ATOM 601 O O . TRP A 1 80 ? 5.397 -2.570 -15.435 1.00 95.81 80 TRP A O 1
ATOM 611 N N . GLU A 1 81 ? 4.024 -0.856 -15.868 1.00 94.50 81 GLU A N 1
ATOM 612 C CA . GLU A 1 81 ? 2.929 -1.352 -15.024 1.00 94.50 81 GLU A CA 1
ATOM 613 C C . GLU A 1 81 ? 2.468 -2.764 -15.433 1.00 94.50 81 GLU A C 1
ATOM 615 O O . GLU A 1 81 ? 2.395 -3.621 -14.549 1.00 94.50 81 GLU A O 1
ATOM 620 N N . PRO A 1 82 ? 2.249 -3.076 -16.731 1.00 93.69 82 PRO A N 1
ATOM 621 C CA . PRO A 1 82 ? 1.961 -4.444 -17.160 1.00 93.69 82 PRO A CA 1
ATOM 622 C C . PRO A 1 82 ? 3.063 -5.437 -16.776 1.00 93.69 82 PRO A C 1
ATOM 624 O O . PRO A 1 82 ? 2.764 -6.465 -16.176 1.00 93.69 82 PRO A O 1
ATOM 627 N N . ILE A 1 83 ? 4.340 -5.108 -17.028 1.00 94.62 83 ILE A N 1
ATOM 628 C CA . ILE A 1 83 ? 5.483 -5.965 -16.657 1.00 94.62 83 ILE A CA 1
ATOM 629 C C . ILE A 1 83 ? 5.484 -6.231 -15.146 1.00 94.62 83 ILE A C 1
ATOM 631 O O . ILE A 1 83 ? 5.608 -7.374 -14.709 1.00 94.62 83 ILE A O 1
ATOM 635 N N . LYS A 1 84 ? 5.310 -5.180 -14.340 1.00 94.06 84 LYS A N 1
ATOM 636 C CA . LYS A 1 84 ? 5.302 -5.245 -12.877 1.00 94.06 84 LYS A CA 1
ATOM 637 C C . LYS A 1 84 ? 4.141 -6.090 -12.338 1.00 94.06 84 LYS A C 1
ATOM 639 O O . LYS A 1 84 ? 4.299 -6.799 -11.339 1.00 94.06 84 LYS A O 1
ATOM 644 N N . CYS A 1 85 ? 2.967 -5.995 -12.958 1.00 92.81 85 CYS A N 1
ATOM 645 C CA . CYS A 1 85 ? 1.790 -6.758 -12.555 1.00 92.81 85 CYS A CA 1
ATOM 646 C C . CYS A 1 85 ? 1.870 -8.228 -12.977 1.00 92.81 85 CYS A C 1
ATOM 648 O O . CYS A 1 85 ? 1.556 -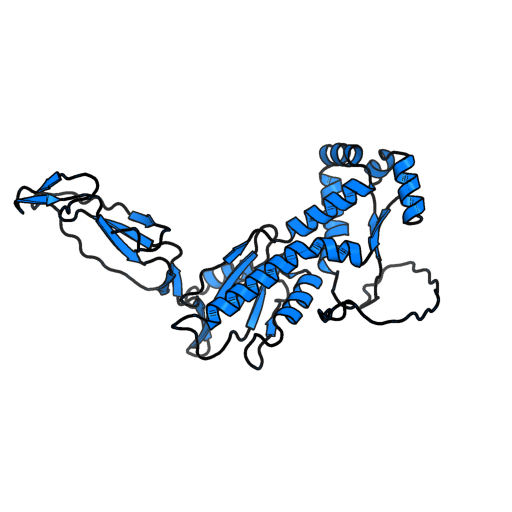9.096 -12.159 1.00 92.81 85 CYS A O 1
ATOM 650 N N . ASP A 1 86 ? 2.305 -8.497 -14.208 1.00 91.44 86 ASP A N 1
ATOM 651 C CA . ASP A 1 86 ? 2.310 -9.836 -14.803 1.00 91.44 86 ASP A CA 1
ATOM 652 C C . ASP A 1 86 ? 3.486 -10.699 -14.337 1.00 91.44 86 ASP A C 1
ATOM 654 O O . ASP A 1 86 ? 3.377 -11.925 -14.350 1.00 91.44 86 ASP A O 1
ATOM 658 N N . PHE A 1 87 ? 4.586 -10.087 -13.886 1.00 92.19 87 PHE A N 1
ATOM 659 C CA . PHE A 1 87 ? 5.738 -10.816 -13.362 1.00 92.19 87 PHE A CA 1
ATOM 660 C C . PHE A 1 87 ? 5.345 -11.746 -12.207 1.00 92.19 87 PHE A C 1
ATOM 662 O O . PHE A 1 87 ? 4.776 -11.305 -11.205 1.00 92.19 87 PHE A O 1
ATOM 669 N N . ASP A 1 88 ? 5.676 -13.032 -12.340 1.00 85.38 88 ASP A N 1
ATOM 670 C CA . ASP A 1 88 ? 5.375 -14.087 -11.376 1.00 85.38 88 ASP A CA 1
ATOM 671 C C . ASP A 1 88 ? 6.644 -14.759 -10.824 1.00 85.38 88 ASP A C 1
ATOM 673 O O . ASP A 1 88 ? 7.772 -14.451 -11.204 1.00 85.38 88 ASP A O 1
ATOM 677 N N . SER A 1 89 ? 6.462 -15.671 -9.867 1.00 69.94 89 SER A N 1
ATOM 678 C CA . SER A 1 89 ? 7.563 -16.415 -9.248 1.00 69.94 89 SER A CA 1
ATOM 679 C C . SER A 1 89 ? 7.760 -17.818 -9.829 1.00 69.94 89 SER A C 1
ATOM 681 O O . SER A 1 89 ? 8.353 -18.648 -9.146 1.00 69.94 89 SER A O 1
ATOM 683 N N . ALA A 1 90 ? 7.227 -18.134 -11.017 1.00 58.84 90 ALA A N 1
ATOM 684 C CA . ALA A 1 90 ? 7.001 -19.523 -11.441 1.00 58.84 90 ALA A CA 1
ATOM 685 C C . ALA A 1 90 ? 8.263 -20.394 -11.658 1.00 58.84 90 ALA A C 1
ATOM 687 O O . ALA A 1 90 ? 8.105 -21.577 -11.925 1.00 58.84 90 ALA A O 1
ATOM 688 N N . ASP A 1 91 ? 9.483 -19.875 -11.455 1.00 49.84 91 ASP A N 1
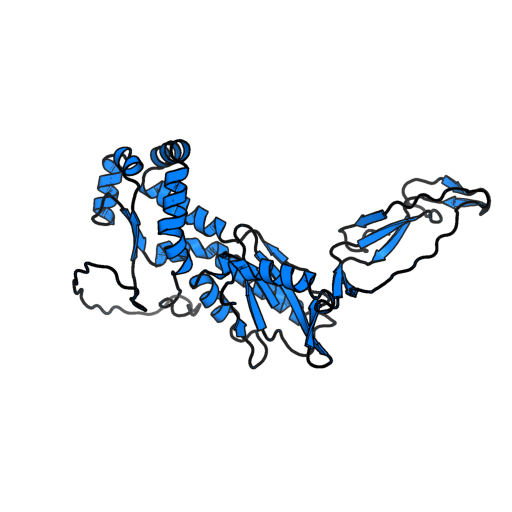ATOM 689 C CA . ASP A 1 91 ? 10.742 -20.632 -11.626 1.00 49.84 91 ASP A CA 1
ATOM 690 C C . ASP A 1 91 ? 11.781 -20.452 -10.505 1.00 49.84 91 ASP A C 1
ATOM 692 O O . ASP A 1 91 ? 12.905 -20.929 -10.633 1.00 49.84 91 ASP A O 1
ATOM 696 N N . GLU A 1 92 ? 11.451 -19.797 -9.391 1.00 45.72 92 GLU A N 1
ATOM 697 C CA . GLU A 1 92 ? 12.292 -19.932 -8.195 1.00 45.72 92 GLU A CA 1
ATOM 698 C C . GLU A 1 92 ? 11.707 -21.096 -7.385 1.00 45.72 92 GLU A C 1
ATOM 700 O O . GLU A 1 92 ? 10.656 -20.909 -6.755 1.00 45.72 92 GLU A O 1
ATOM 705 N N . PRO A 1 93 ? 12.306 -22.310 -7.396 1.00 35.62 93 PRO A N 1
ATOM 706 C CA . PRO A 1 93 ? 11.976 -23.283 -6.366 1.00 35.62 93 PRO A CA 1
ATOM 707 C C . PRO A 1 93 ? 12.135 -22.546 -5.044 1.00 35.62 93 PRO A C 1
ATOM 709 O O . PRO A 1 93 ? 13.157 -21.892 -4.846 1.00 35.62 93 PRO A O 1
ATOM 712 N N . ALA A 1 94 ? 11.099 -22.576 -4.198 1.00 40.25 94 ALA A N 1
ATOM 713 C CA . ALA A 1 94 ? 11.138 -21.979 -2.872 1.00 40.25 94 ALA A CA 1
ATOM 714 C C . ALA A 1 94 ? 12.468 -22.382 -2.240 1.00 40.25 94 ALA A C 1
ATOM 716 O O . ALA A 1 94 ? 12.651 -23.555 -1.927 1.00 40.25 94 ALA A O 1
ATOM 717 N N . GLY A 1 95 ? 13.419 -21.445 -2.207 1.00 35.72 95 GLY A N 1
ATOM 718 C CA . GLY A 1 95 ? 14.794 -21.765 -1.890 1.00 35.72 95 GLY A CA 1
ATOM 719 C C . GLY A 1 95 ? 14.812 -22.345 -0.494 1.00 35.72 95 GLY A C 1
ATOM 720 O O . GLY A 1 95 ? 14.635 -21.615 0.483 1.00 35.72 95 GLY A O 1
ATOM 721 N N . ASP A 1 96 ? 14.995 -23.660 -0.411 1.00 33.44 96 ASP A N 1
ATOM 722 C CA . ASP A 1 96 ? 15.469 -24.299 0.793 1.00 33.44 96 ASP A CA 1
ATOM 723 C C . ASP A 1 96 ? 16.738 -23.538 1.171 1.00 33.44 96 ASP A C 1
ATOM 725 O O . ASP A 1 96 ? 17.743 -23.562 0.459 1.00 33.44 96 ASP A O 1
ATOM 729 N N . LEU A 1 97 ? 16.674 -22.806 2.282 1.00 39.47 97 LEU A N 1
ATOM 730 C CA . LEU A 1 97 ? 17.832 -22.221 2.945 1.00 39.47 97 LEU A CA 1
ATOM 731 C C . LEU A 1 97 ? 18.671 -23.364 3.539 1.00 39.47 97 LEU A C 1
ATOM 733 O O . LEU A 1 97 ? 18.791 -23.505 4.754 1.00 39.47 97 LEU A O 1
ATOM 737 N N . ALA A 1 98 ? 19.220 -24.214 2.676 1.00 30.22 98 ALA A N 1
ATOM 738 C CA . ALA A 1 98 ? 20.264 -25.163 3.001 1.00 30.22 98 ALA A CA 1
ATOM 739 C C . ALA A 1 98 ? 21.620 -24.518 2.663 1.00 30.22 98 ALA A C 1
ATOM 741 O O . ALA A 1 98 ? 21.750 -23.843 1.638 1.00 30.22 98 ALA A O 1
ATOM 742 N N . PRO A 1 99 ? 22.641 -24.673 3.522 1.00 27.48 99 PRO A N 1
ATOM 743 C CA . PRO A 1 99 ? 23.945 -24.071 3.291 1.00 27.48 99 PRO A CA 1
ATOM 744 C C . PRO A 1 99 ? 24.591 -24.646 2.027 1.00 27.48 99 PRO A C 1
ATOM 746 O O . PRO A 1 99 ? 24.481 -25.835 1.734 1.00 27.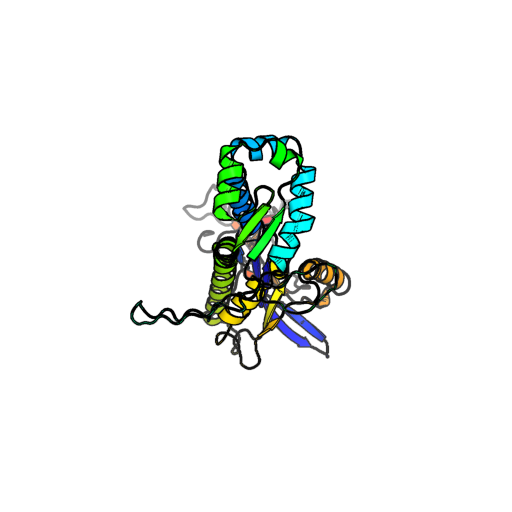48 99 PRO A O 1
ATOM 749 N N . ALA A 1 100 ? 25.276 -23.768 1.296 1.00 28.33 100 ALA A N 1
ATOM 750 C CA . ALA A 1 100 ? 25.932 -24.060 0.032 1.00 28.33 100 ALA A CA 1
ATOM 751 C C . ALA A 1 100 ? 26.840 -25.299 0.116 1.00 28.33 100 ALA A C 1
ATOM 753 O O . ALA A 1 100 ? 27.835 -25.310 0.843 1.00 28.33 100 ALA A O 1
ATOM 754 N N . GLY A 1 101 ? 26.523 -26.320 -0.682 1.00 30.42 101 GLY A N 1
ATOM 755 C CA . GLY A 1 101 ? 27.404 -27.463 -0.887 1.00 30.42 101 GLY A CA 1
ATOM 756 C C . GLY A 1 101 ? 26.752 -28.623 -1.634 1.00 30.42 101 GLY A C 1
ATOM 757 O O . GLY A 1 101 ? 26.207 -29.505 -0.984 1.00 30.42 101 GLY A O 1
ATOM 758 N N . ALA A 1 102 ? 26.887 -28.618 -2.970 1.00 26.19 102 ALA A N 1
ATOM 759 C CA . ALA A 1 102 ? 26.907 -29.750 -3.929 1.00 26.19 102 ALA A CA 1
ATOM 760 C C . ALA A 1 102 ? 26.044 -29.439 -5.172 1.00 26.19 102 ALA A C 1
ATOM 762 O O . ALA A 1 102 ? 24.830 -29.380 -5.057 1.00 26.19 102 ALA A O 1
ATOM 763 N N . ARG A 1 103 ? 26.682 -29.069 -6.302 1.00 29.78 103 ARG A N 1
ATOM 764 C CA . ARG A 1 103 ? 26.831 -29.868 -7.558 1.00 29.78 103 ARG A CA 1
ATOM 765 C C . ARG A 1 103 ? 25.544 -29.906 -8.412 1.00 29.78 103 ARG A C 1
ATOM 767 O O . ARG A 1 103 ? 24.464 -29.940 -7.861 1.00 29.78 103 ARG A O 1
ATOM 774 N N . GLU A 1 104 ? 25.532 -29.917 -9.744 1.00 27.88 104 GLU A N 1
ATOM 775 C CA . GLU A 1 104 ? 26.532 -30.088 -10.806 1.00 27.88 104 GLU A CA 1
ATOM 776 C C . GLU A 1 104 ? 25.912 -29.599 -12.138 1.00 27.88 104 GLU A C 1
ATOM 778 O O . GLU A 1 104 ? 24.702 -29.422 -12.250 1.00 27.88 104 GLU A O 1
ATOM 783 N N . SER A 1 105 ? 26.764 -29.377 -13.134 1.00 29.44 105 SER A N 1
ATOM 784 C CA . SER A 1 105 ? 26.489 -28.896 -14.494 1.00 29.44 105 SER A CA 1
ATOM 785 C C . SER A 1 105 ? 25.680 -29.857 -15.381 1.00 29.44 105 SER A C 1
ATOM 787 O O . SER A 1 105 ? 26.002 -31.042 -15.442 1.00 29.44 105 SER A O 1
ATOM 789 N N . GLY A 1 106 ? 24.763 -29.323 -16.194 1.00 27.28 106 GLY A N 1
ATOM 790 C CA . GLY A 1 106 ? 24.181 -30.007 -17.357 1.00 27.28 106 GLY A CA 1
ATOM 791 C C . GLY A 1 106 ? 23.569 -28.997 -18.334 1.00 27.28 106 GLY A C 1
ATOM 792 O O . GLY A 1 106 ? 22.753 -28.184 -17.917 1.00 27.28 106 GLY A O 1
ATOM 793 N N . GLY A 1 107 ? 24.025 -29.005 -19.590 1.00 26.48 107 GLY A N 1
ATOM 794 C CA . GLY A 1 107 ? 23.640 -28.053 -20.640 1.00 26.48 107 GLY A CA 1
ATOM 795 C C . GLY A 1 107 ? 22.545 -28.543 -21.599 1.00 26.48 107 GLY A C 1
ATOM 796 O O . GLY A 1 107 ? 22.124 -29.696 -21.533 1.00 26.48 107 GLY A O 1
ATOM 797 N N . GLY A 1 108 ? 22.140 -27.647 -22.504 1.00 26.78 108 GLY A N 1
ATOM 798 C CA . GLY A 1 108 ? 21.228 -27.856 -23.643 1.00 26.78 108 GLY A CA 1
ATOM 799 C C . GLY A 1 108 ? 20.655 -26.497 -24.072 1.00 26.78 108 GLY A C 1
ATOM 800 O O . GLY A 1 108 ? 19.937 -25.888 -23.290 1.00 26.78 108 GLY A O 1
ATOM 801 N N . GLU A 1 109 ? 21.252 -25.840 -25.070 1.00 27.97 109 GLU A N 1
ATOM 802 C CA . GLU A 1 109 ? 20.873 -25.818 -26.502 1.00 27.97 109 GLU A CA 1
ATOM 803 C C . GLU A 1 109 ? 19.703 -24.863 -26.814 1.00 27.97 109 GLU A C 1
ATOM 805 O O . GLU A 1 109 ? 18.578 -25.043 -26.356 1.00 27.97 109 GLU A O 1
ATOM 810 N N . GLU A 1 110 ? 20.034 -23.823 -27.588 1.00 29.97 110 GLU A N 1
ATOM 811 C CA . GLU A 1 110 ? 19.181 -22.733 -28.071 1.00 29.97 110 GLU A CA 1
ATOM 812 C C . GLU A 1 110 ? 18.362 -23.168 -29.296 1.00 29.97 110 GLU A C 1
ATOM 814 O O . GLU A 1 110 ? 18.862 -23.872 -30.177 1.00 29.97 110 GLU A O 1
ATOM 819 N N . GLY A 1 111 ? 17.114 -22.707 -29.366 1.00 29.44 111 GLY A N 1
ATOM 820 C CA . GLY A 1 111 ? 16.276 -22.755 -30.559 1.00 29.44 111 GLY A CA 1
ATOM 821 C C . GLY A 1 111 ? 15.619 -21.393 -30.765 1.00 29.44 111 GLY A C 1
ATOM 822 O O . GLY A 1 111 ? 14.835 -20.958 -29.923 1.00 29.44 111 GLY A O 1
ATOM 823 N N . ASP A 1 112 ? 15.992 -20.733 -31.859 1.00 31.03 112 ASP A N 1
ATOM 824 C CA . ASP A 1 112 ? 15.394 -19.501 -32.373 1.00 31.03 112 ASP A CA 1
ATOM 825 C C . ASP A 1 112 ? 13.948 -19.747 -32.811 1.00 31.03 112 ASP A C 1
ATOM 827 O O . ASP A 1 112 ? 13.711 -20.710 -33.532 1.00 31.03 112 ASP A O 1
ATOM 831 N N . ASP A 1 113 ? 13.016 -18.849 -32.471 1.00 30.72 113 ASP A N 1
ATOM 832 C CA . ASP A 1 113 ? 11.771 -18.678 -33.228 1.00 30.72 113 ASP A CA 1
ATOM 833 C C . ASP A 1 113 ? 11.267 -17.222 -33.161 1.00 30.72 113 ASP A C 1
ATOM 835 O O . ASP A 1 113 ? 11.020 -16.636 -32.106 1.00 30.72 113 ASP A O 1
ATOM 839 N N . ASP A 1 114 ? 11.139 -16.664 -34.360 1.00 31.66 114 ASP A N 1
ATOM 840 C CA . ASP A 1 114 ? 10.656 -15.346 -34.762 1.00 31.66 114 ASP A CA 1
ATOM 841 C C . ASP A 1 114 ? 9.135 -15.216 -34.505 1.00 31.66 114 ASP A C 1
ATOM 843 O O . ASP A 1 114 ? 8.364 -16.090 -34.910 1.00 31.66 114 ASP A O 1
ATOM 847 N N . TRP A 1 115 ? 8.661 -14.141 -33.853 1.00 37.69 115 TRP A N 1
ATOM 848 C CA . TRP A 1 115 ? 7.216 -13.902 -33.680 1.00 37.69 115 TRP A CA 1
ATOM 849 C C . TRP A 1 115 ? 6.785 -12.476 -34.031 1.00 37.69 115 TRP A C 1
ATOM 851 O O . TRP A 1 115 ? 6.984 -11.513 -33.285 1.00 37.69 115 TRP A O 1
ATOM 861 N N . ALA A 1 116 ? 6.077 -12.383 -35.156 1.00 33.12 116 ALA A N 1
ATOM 862 C CA . ALA A 1 116 ? 5.255 -11.255 -35.555 1.00 33.12 116 ALA A CA 1
ATOM 863 C C . ALA A 1 116 ? 3.789 -11.462 -35.125 1.00 33.12 116 ALA A C 1
ATOM 865 O O . ALA A 1 116 ? 3.174 -12.472 -35.452 1.00 33.12 116 ALA A O 1
ATOM 866 N N . GLY A 1 117 ? 3.185 -10.433 -34.523 1.00 30.75 117 GLY A N 1
ATOM 867 C CA . GLY A 1 117 ? 1.734 -10.216 -34.574 1.00 30.75 117 GLY A CA 1
ATOM 868 C C . GLY A 1 117 ? 0.941 -10.629 -33.331 1.00 30.75 117 GLY A C 1
ATOM 869 O O . GLY A 1 117 ? 1.094 -11.712 -32.780 1.00 30.75 117 GLY A O 1
ATOM 870 N N . GLY A 1 118 ? 0.076 -9.717 -32.883 1.00 36.66 118 GLY A N 1
ATOM 871 C CA . GLY A 1 118 ? -0.661 -9.790 -31.626 1.00 36.66 118 GLY A CA 1
ATOM 872 C C . GLY A 1 118 ? -1.647 -10.953 -31.491 1.00 36.66 118 GLY A C 1
ATOM 873 O O . GLY A 1 118 ? -2.364 -11.318 -32.419 1.00 36.66 118 GLY A O 1
ATOM 874 N N . GLY A 1 119 ? -1.734 -11.450 -30.261 1.00 26.72 119 GLY A N 1
ATOM 875 C CA . GLY A 1 119 ? -2.758 -12.362 -29.772 1.00 26.72 119 GLY A CA 1
ATOM 876 C C . GLY A 1 119 ? -2.566 -12.562 -28.272 1.00 26.72 119 GLY A C 1
ATOM 877 O O . GLY A 1 119 ? -1.479 -12.926 -27.839 1.00 26.72 119 GLY A O 1
ATOM 878 N N . PHE A 1 120 ? -3.602 -12.293 -27.474 1.00 38.97 120 PHE A N 1
ATOM 879 C CA . PHE A 1 120 ? -3.639 -12.640 -26.053 1.00 38.97 120 PHE A CA 1
ATOM 880 C C . PHE A 1 120 ? -3.518 -14.166 -25.918 1.00 38.97 120 PHE A C 1
ATOM 882 O O . PHE A 1 120 ? -4.482 -14.891 -26.163 1.00 38.97 120 PHE A O 1
ATOM 889 N N . GLY A 1 121 ? -2.318 -14.639 -25.582 1.00 26.91 121 GLY A N 1
ATOM 890 C CA . GLY A 1 121 ? -1.978 -16.044 -25.386 1.00 26.91 121 GLY A CA 1
ATOM 891 C C . GLY A 1 121 ? -1.486 -16.281 -23.962 1.00 26.91 121 GLY A C 1
ATOM 892 O O . GLY A 1 121 ? -0.650 -15.546 -23.448 1.00 26.91 121 GLY A O 1
ATOM 893 N N . ALA A 1 122 ? -2.047 -17.299 -23.319 1.00 33.97 122 ALA A N 1
ATOM 894 C CA . ALA A 1 122 ? -1.652 -17.760 -22.000 1.00 33.97 122 ALA A CA 1
ATOM 895 C C . ALA A 1 122 ? -0.215 -18.319 -21.998 1.00 33.97 122 ALA A C 1
ATOM 897 O O . ALA A 1 122 ? 0.118 -19.141 -22.844 1.00 33.97 122 ALA A O 1
ATOM 898 N N . GLY A 1 123 ? 0.578 -17.920 -20.997 1.00 37.22 123 GLY A N 1
ATOM 899 C CA . GLY A 1 123 ? 1.686 -18.698 -20.430 1.00 37.22 123 GLY A CA 1
ATOM 900 C C . GLY A 1 123 ? 2.834 -19.080 -21.367 1.00 37.22 123 GLY A C 1
ATOM 901 O O . GLY A 1 123 ? 3.040 -20.263 -21.618 1.00 37.22 123 GLY A O 1
ATOM 902 N N . GLY A 1 124 ? 3.625 -18.102 -21.812 1.00 36.16 124 GLY A N 1
ATOM 903 C CA . GLY A 1 124 ? 5.011 -18.332 -22.234 1.00 36.16 124 GLY A CA 1
ATOM 904 C C . GLY A 1 124 ? 5.970 -17.975 -21.094 1.00 36.16 124 GLY A C 1
ATOM 905 O O . GLY A 1 124 ? 5.810 -16.923 -20.475 1.00 36.16 124 GLY A O 1
ATOM 906 N N . HIS A 1 125 ? 6.956 -18.831 -20.799 1.00 48.34 125 HIS A N 1
ATOM 907 C CA . HIS A 1 125 ? 8.054 -18.508 -19.878 1.00 48.34 125 HIS A CA 1
ATOM 908 C C . HIS A 1 125 ? 8.919 -17.400 -20.497 1.00 48.34 125 HIS A C 1
ATOM 910 O O . HIS A 1 125 ? 9.915 -17.669 -21.163 1.00 48.34 125 HIS A O 1
ATOM 916 N N . HIS A 1 126 ? 8.539 -16.136 -20.307 1.00 56.88 126 HIS A N 1
ATOM 917 C CA . HIS A 1 126 ? 9.422 -15.025 -20.641 1.00 56.88 126 HIS A CA 1
ATOM 918 C C . HIS A 1 126 ? 10.601 -15.036 -19.655 1.00 56.88 126 HIS A C 1
ATOM 920 O O . HIS A 1 126 ? 10.424 -14.912 -18.439 1.00 56.88 126 HIS A O 1
ATOM 926 N N . SER A 1 127 ? 11.811 -15.240 -20.177 1.00 75.69 127 SER A N 1
ATOM 927 C CA . SER A 1 127 ? 13.066 -15.130 -19.422 1.00 75.69 127 SER A CA 1
ATOM 928 C C . SER A 1 127 ? 13.516 -13.672 -19.269 1.00 75.69 127 SER A C 1
ATOM 930 O O . SER A 1 127 ? 14.238 -13.344 -18.324 1.00 75.69 127 SER A O 1
ATOM 932 N N . THR A 1 128 ? 13.053 -12.801 -20.171 1.00 88.75 128 THR A N 1
ATOM 933 C CA . THR A 1 128 ? 13.416 -11.384 -20.245 1.00 88.75 128 THR A CA 1
ATOM 934 C C . THR A 1 128 ? 12.237 -10.502 -20.655 1.00 88.75 128 THR A C 1
ATOM 936 O O . THR A 1 128 ? 11.405 -10.909 -21.467 1.00 88.75 128 THR A O 1
ATOM 939 N N . TRP A 1 129 ? 12.220 -9.260 -20.170 1.00 93.25 129 TRP A N 1
ATOM 940 C CA . TRP A 1 129 ? 11.242 -8.223 -20.504 1.00 93.25 129 TRP A CA 1
ATOM 941 C C . TRP A 1 129 ? 11.941 -7.019 -21.122 1.00 93.25 129 TRP A C 1
ATOM 943 O O . TRP A 1 129 ? 12.975 -6.572 -20.632 1.00 93.25 129 TRP A O 1
ATOM 953 N N . ARG A 1 130 ? 11.369 -6.469 -22.191 1.00 93.50 130 ARG A N 1
ATOM 954 C CA . ARG A 1 130 ? 11.944 -5.333 -22.914 1.00 93.50 130 ARG A CA 1
ATOM 955 C C . ARG A 1 130 ? 11.223 -4.044 -22.541 1.00 93.50 130 ARG A C 1
ATOM 957 O O . ARG A 1 130 ? 10.002 -3.962 -22.651 1.00 93.50 130 ARG A O 1
ATOM 964 N N . VAL A 1 131 ? 11.988 -3.025 -22.164 1.00 96.06 131 VAL A N 1
ATOM 965 C CA . VAL A 1 131 ? 11.497 -1.665 -21.942 1.00 96.06 131 VAL A CA 1
ATOM 966 C C . VAL A 1 131 ? 12.100 -0.748 -22.996 1.00 96.06 131 VAL A C 1
ATOM 968 O O . VAL A 1 131 ? 13.299 -0.476 -22.983 1.00 96.06 131 VAL A O 1
ATOM 971 N N . TYR A 1 132 ? 11.259 -0.261 -23.904 1.00 95.69 132 TYR A N 1
ATOM 972 C CA . TYR A 1 132 ? 11.679 0.661 -24.954 1.00 95.69 132 TYR A CA 1
ATOM 973 C C . TYR A 1 132 ? 12.108 2.009 -24.379 1.00 95.69 132 TYR A C 1
ATOM 975 O O . TYR A 1 132 ? 11.402 2.606 -23.561 1.00 95.69 132 TYR A O 1
ATOM 983 N N . ILE A 1 133 ? 13.247 2.505 -24.853 1.00 97.06 133 ILE A N 1
ATOM 984 C CA . ILE A 1 133 ? 13.744 3.834 -24.526 1.00 97.06 133 ILE A CA 1
ATOM 985 C C . ILE A 1 133 ? 12.988 4.845 -25.401 1.00 97.06 133 ILE A C 1
ATOM 987 O O . ILE A 1 133 ? 12.984 4.716 -26.628 1.00 97.06 133 ILE A O 1
ATOM 991 N N . PRO A 1 134 ? 12.341 5.870 -24.815 1.00 97.12 134 PRO A N 1
ATOM 992 C CA . PRO A 1 134 ? 11.644 6.892 -25.585 1.00 97.12 134 PRO A CA 1
ATOM 993 C C . PRO A 1 134 ? 12.569 7.544 -26.625 1.00 97.12 134 PRO A C 1
ATOM 995 O O . PRO A 1 134 ? 13.702 7.887 -26.281 1.00 97.12 134 PRO A O 1
ATOM 998 N N . PRO A 1 135 ? 12.122 7.780 -27.876 1.00 95.88 135 PRO A N 1
ATOM 999 C CA . PRO A 1 135 ? 12.999 8.260 -28.947 1.00 95.88 135 PRO A CA 1
ATOM 1000 C C . PRO A 1 135 ? 13.751 9.554 -28.617 1.00 95.88 135 PRO A C 1
ATOM 1002 O O . PRO A 1 135 ? 14.904 9.712 -29.008 1.00 95.88 135 PRO A O 1
ATOM 1005 N N . MET A 1 136 ? 13.119 10.470 -27.874 1.00 95.12 136 MET A N 1
ATOM 1006 C CA . MET A 1 136 ? 13.757 11.715 -27.437 1.00 95.12 136 MET A CA 1
ATOM 1007 C C . MET A 1 136 ? 14.865 11.476 -26.408 1.00 95.12 136 MET A C 1
ATOM 1009 O O . MET A 1 136 ? 15.901 12.134 -26.473 1.00 95.12 136 MET A O 1
ATOM 1013 N N . LEU A 1 137 ? 14.673 10.519 -25.496 1.00 97.50 137 LEU A N 1
ATOM 1014 C CA . LEU A 1 137 ? 15.705 10.103 -24.550 1.00 97.50 137 LEU A CA 1
ATOM 1015 C C . LEU A 1 137 ? 16.845 9.400 -25.290 1.00 97.50 137 LEU A C 1
ATOM 1017 O O . LEU A 1 137 ? 17.998 9.788 -25.140 1.00 97.50 137 LEU A O 1
ATOM 1021 N N . HIS A 1 138 ? 16.517 8.450 -26.168 1.00 97.62 138 HIS A N 1
ATOM 1022 C CA . HIS A 1 138 ? 17.504 7.746 -26.981 1.00 97.62 138 HIS A CA 1
ATOM 1023 C C . HIS A 1 138 ? 18.341 8.709 -27.837 1.00 97.62 138 HIS A C 1
ATOM 1025 O O . HIS A 1 138 ? 19.559 8.575 -27.921 1.00 97.62 138 HIS A O 1
ATOM 1031 N N . ALA A 1 139 ? 17.733 9.734 -28.439 1.00 96.81 139 ALA A N 1
ATOM 1032 C CA . ALA A 1 139 ? 18.464 10.749 -29.197 1.00 96.81 139 ALA A CA 1
ATOM 1033 C C . ALA A 1 139 ? 19.450 11.557 -28.331 1.00 96.81 139 ALA A C 1
ATOM 1035 O O . ALA A 1 139 ? 20.509 11.935 -28.830 1.00 96.81 139 ALA A O 1
ATOM 1036 N N . ALA A 1 140 ? 19.123 11.791 -27.058 1.00 96.69 140 ALA A N 1
ATOM 1037 C CA . ALA A 1 140 ? 19.943 12.551 -26.115 1.00 96.69 140 ALA A CA 1
ATOM 1038 C C . ALA A 1 140 ? 21.047 11.722 -25.426 1.00 96.69 140 ALA A C 1
ATOM 1040 O O . ALA A 1 140 ? 21.961 12.302 -24.845 1.00 96.69 140 ALA A O 1
ATOM 1041 N N . MET A 1 141 ? 20.971 10.389 -25.480 1.00 97.62 141 MET A N 1
ATOM 1042 C CA . MET A 1 141 ? 21.955 9.488 -24.872 1.00 97.62 141 MET A CA 1
ATOM 1043 C C . MET A 1 141 ? 23.340 9.586 -25.522 1.00 97.62 141 MET A C 1
ATOM 1045 O O . MET A 1 141 ? 23.463 9.685 -26.749 1.00 97.62 141 MET A O 1
ATOM 1049 N N . ASP A 1 142 ? 24.374 9.468 -24.684 1.00 96.56 142 ASP A N 1
ATOM 1050 C CA . ASP A 1 142 ? 25.774 9.397 -25.103 1.00 96.56 142 ASP A CA 1
ATOM 1051 C C . ASP A 1 142 ? 26.051 8.163 -25.983 1.00 96.56 142 ASP A C 1
ATOM 1053 O O . ASP A 1 142 ? 25.444 7.101 -25.821 1.00 96.56 142 ASP A O 1
ATOM 1057 N N . ALA A 1 143 ? 26.979 8.302 -26.934 1.00 96.12 143 ALA A N 1
ATOM 1058 C CA . ALA A 1 143 ? 27.320 7.228 -27.865 1.00 96.12 143 ALA A CA 1
ATOM 1059 C C . ALA A 1 143 ? 27.975 6.021 -27.168 1.00 96.12 143 ALA A C 1
ATOM 1061 O O . ALA A 1 143 ? 27.763 4.892 -27.606 1.00 96.12 143 ALA A O 1
ATOM 1062 N N . GLY A 1 144 ? 28.734 6.247 -26.091 1.00 96.69 144 GLY A N 1
ATOM 1063 C CA . GLY A 1 144 ? 29.306 5.196 -25.253 1.00 96.69 144 GLY A CA 1
ATOM 1064 C C . GLY A 1 144 ? 28.226 4.400 -24.530 1.00 96.69 144 GLY A C 1
ATOM 1065 O O . GLY A 1 144 ? 28.218 3.181 -24.626 1.00 96.69 144 GLY A O 1
ATOM 1066 N N . VAL A 1 145 ? 27.238 5.076 -23.934 1.00 96.62 145 VAL A N 1
ATOM 1067 C CA . VAL A 1 145 ? 26.097 4.408 -23.274 1.00 96.62 145 VAL A CA 1
ATOM 1068 C C . VAL A 1 145 ? 25.309 3.536 -24.260 1.00 96.62 145 VAL A C 1
ATOM 1070 O O . VAL A 1 145 ? 24.946 2.408 -23.942 1.00 96.62 145 VAL A O 1
ATOM 1073 N N . LYS A 1 146 ? 25.079 4.014 -25.491 1.00 96.19 146 LYS A N 1
ATOM 1074 C CA . LYS A 1 146 ? 24.437 3.202 -26.546 1.00 96.19 146 LYS A CA 1
ATOM 1075 C C . LYS A 1 146 ? 25.275 1.987 -26.938 1.00 96.19 146 LYS A C 1
ATOM 1077 O O . LYS A 1 146 ? 24.725 0.910 -27.148 1.00 96.19 146 LYS A O 1
ATOM 1082 N N . ALA A 1 147 ? 26.593 2.156 -27.046 1.00 96.50 147 ALA A N 1
ATOM 1083 C CA . ALA A 1 147 ? 27.505 1.056 -27.339 1.00 96.50 147 ALA A CA 1
ATOM 1084 C C . ALA A 1 147 ? 27.517 0.011 -26.211 1.00 96.50 147 ALA A C 1
ATOM 1086 O O . ALA A 1 147 ? 27.528 -1.182 -26.504 1.00 96.50 147 ALA A O 1
ATOM 1087 N N . ASP A 1 148 ? 27.445 0.447 -24.951 1.00 95.62 148 ASP A N 1
ATOM 1088 C CA . ASP A 1 148 ? 27.345 -0.438 -23.789 1.00 95.62 148 ASP A CA 1
ATOM 1089 C C . ASP A 1 148 ? 26.039 -1.245 -23.818 1.00 95.62 148 ASP A C 1
ATOM 1091 O O . ASP A 1 148 ? 26.072 -2.460 -23.634 1.00 95.62 148 ASP A O 1
ATOM 1095 N N . LEU A 1 149 ? 24.902 -0.613 -24.142 1.00 93.75 149 LEU A N 1
ATOM 1096 C CA . LEU A 1 149 ? 23.625 -1.320 -24.319 1.00 93.75 149 LEU A CA 1
ATOM 1097 C C . LEU A 1 149 ? 23.680 -2.338 -25.467 1.00 93.75 149 LEU A C 1
ATOM 1099 O O . LEU A 1 149 ? 23.240 -3.475 -25.299 1.00 93.75 149 LEU A O 1
ATOM 1103 N N . LEU A 1 150 ? 24.279 -1.980 -26.609 1.00 94.12 150 LEU A N 1
ATOM 1104 C CA . LEU A 1 150 ? 24.488 -2.919 -27.719 1.00 94.12 150 LEU A CA 1
ATOM 1105 C C . LEU A 1 150 ? 25.376 -4.094 -27.313 1.00 94.12 150 LEU A C 1
ATOM 1107 O O . LEU A 1 150 ? 25.126 -5.219 -27.734 1.00 94.12 150 LEU A O 1
ATOM 1111 N N . MET A 1 151 ? 26.406 -3.849 -26.507 1.00 94.00 151 MET A N 1
ATOM 1112 C CA . MET A 1 151 ? 27.303 -4.897 -26.033 1.00 94.00 151 MET A CA 1
ATOM 1113 C C . MET A 1 151 ? 26.631 -5.810 -25.000 1.00 94.00 151 MET A C 1
ATOM 1115 O O . MET A 1 151 ? 26.877 -7.014 -25.011 1.00 94.00 151 MET A O 1
ATOM 1119 N N . GLU A 1 152 ? 25.794 -5.258 -24.120 1.00 91.25 152 GLU A N 1
ATOM 1120 C CA . GLU A 1 152 ? 25.122 -6.004 -23.053 1.00 91.25 152 GLU A CA 1
ATOM 1121 C C . GLU A 1 152 ? 23.880 -6.757 -23.553 1.00 91.25 152 GLU A C 1
ATOM 1123 O O . GLU A 1 152 ? 23.661 -7.905 -23.168 1.00 91.25 152 GLU A O 1
ATOM 1128 N N . TYR A 1 153 ? 23.076 -6.131 -24.417 1.00 90.19 153 TYR A N 1
ATOM 1129 C CA . TYR A 1 153 ? 21.756 -6.626 -24.825 1.00 90.19 153 TYR A CA 1
ATOM 1130 C C . TYR A 1 153 ? 21.605 -6.876 -26.329 1.00 90.19 153 TYR A C 1
ATOM 1132 O O . TYR A 1 153 ? 20.576 -7.400 -26.753 1.00 90.19 153 TYR A O 1
ATOM 1140 N N . GLY A 1 154 ? 22.571 -6.473 -27.159 1.00 90.06 154 GLY A N 1
ATOM 1141 C CA . GLY A 1 154 ? 22.434 -6.509 -28.620 1.00 90.06 154 GLY A CA 1
ATOM 1142 C C . GLY A 1 154 ? 21.510 -5.426 -29.193 1.00 90.06 154 GLY A C 1
ATOM 1143 O O . GLY A 1 154 ? 21.221 -5.446 -30.388 1.00 90.06 154 GLY A O 1
ATOM 1144 N N . LEU A 1 155 ? 21.042 -4.487 -28.364 1.00 91.44 155 LEU A N 1
ATOM 1145 C CA . LEU A 1 155 ? 20.094 -3.422 -28.710 1.00 91.44 155 LEU A CA 1
ATOM 1146 C C . LEU A 1 155 ? 20.541 -2.103 -28.061 1.00 91.44 155 LEU A C 1
ATOM 1148 O O . LEU A 1 155 ? 20.967 -2.121 -26.913 1.00 91.44 155 LEU A O 1
ATOM 1152 N N . ASP A 1 156 ? 20.402 -0.965 -28.746 1.00 92.88 156 ASP A N 1
ATOM 1153 C CA . ASP A 1 156 ? 20.616 0.379 -28.169 1.00 92.88 156 ASP A CA 1
ATOM 1154 C C . ASP A 1 156 ? 19.313 1.107 -27.802 1.00 92.88 156 ASP A C 1
ATOM 1156 O O . ASP A 1 156 ? 19.326 2.043 -27.006 1.00 92.88 156 ASP A O 1
ATOM 1160 N N . ASP A 1 157 ? 18.180 0.681 -28.359 1.00 94.12 157 ASP A N 1
ATOM 1161 C CA . ASP A 1 157 ? 16.884 1.353 -28.220 1.00 94.12 157 ASP A CA 1
ATOM 1162 C C . ASP A 1 157 ? 16.061 0.886 -27.006 1.00 94.12 157 ASP A C 1
ATOM 1164 O O . ASP A 1 157 ? 14.924 1.329 -26.818 1.00 94.12 157 ASP A O 1
ATOM 1168 N N . SER A 1 158 ? 16.580 -0.058 -26.214 1.00 94.69 158 SER A N 1
ATOM 1169 C CA . SER A 1 158 ? 15.820 -0.741 -25.166 1.00 94.69 158 SER A CA 1
ATOM 1170 C C . SER A 1 158 ? 16.678 -1.199 -24.000 1.00 94.69 158 SER A C 1
ATOM 1172 O O . SER A 1 158 ? 17.809 -1.643 -24.169 1.00 94.69 158 SER A O 1
ATOM 1174 N N . VAL A 1 159 ? 16.075 -1.181 -22.815 1.00 95.44 159 VAL A N 1
ATOM 1175 C CA . VAL A 1 159 ? 16.616 -1.819 -21.615 1.00 95.44 159 VAL A CA 1
ATOM 1176 C C . VAL A 1 159 ? 15.969 -3.193 -21.468 1.00 95.44 159 VAL A C 1
ATOM 1178 O O . VAL A 1 159 ? 14.740 -3.307 -21.465 1.00 95.44 159 VAL A O 1
ATOM 1181 N N . VAL A 1 160 ? 16.788 -4.239 -21.359 1.00 94.19 160 VAL A N 1
ATOM 1182 C CA . VAL A 1 160 ? 16.318 -5.615 -21.162 1.00 94.19 160 VAL A CA 1
ATOM 1183 C C . VAL A 1 160 ? 16.421 -5.975 -19.684 1.00 94.19 160 VAL A C 1
ATOM 1185 O O . VAL A 1 160 ? 17.480 -5.874 -19.074 1.00 94.19 160 VAL A O 1
ATOM 1188 N N . LEU A 1 161 ? 15.301 -6.390 -19.101 1.00 94.19 161 LEU A N 1
ATOM 1189 C CA . LEU A 1 161 ? 15.205 -6.853 -17.724 1.00 94.19 161 LEU A CA 1
ATOM 1190 C C . LEU A 1 161 ? 15.202 -8.376 -17.729 1.00 94.19 161 LEU A C 1
ATOM 1192 O O . LEU A 1 161 ? 14.269 -8.983 -18.250 1.00 94.19 161 LEU A O 1
ATOM 1196 N N . ASP A 1 162 ? 16.217 -9.001 -17.144 1.00 92.19 162 ASP A N 1
ATOM 1197 C CA . ASP A 1 162 ? 16.160 -10.431 -16.851 1.00 92.19 162 ASP A CA 1
ATOM 1198 C C . ASP A 1 162 ? 15.326 -10.705 -15.587 1.00 92.19 162 ASP A C 1
ATOM 1200 O O . ASP A 1 162 ? 15.014 -9.813 -14.789 1.00 92.19 162 ASP A O 1
ATOM 1204 N N . ARG A 1 163 ? 14.956 -11.972 -15.387 1.00 90.75 163 ARG A N 1
ATOM 1205 C CA . ARG A 1 163 ? 14.163 -12.403 -14.224 1.00 90.75 163 ARG A CA 1
ATOM 1206 C C . ARG A 1 163 ? 14.813 -12.048 -12.883 1.00 90.75 163 ARG A C 1
ATOM 1208 O O . ARG A 1 163 ? 14.096 -11.701 -11.947 1.00 90.75 163 ARG A O 1
ATOM 1215 N N . ARG A 1 164 ? 16.145 -12.126 -12.771 1.00 91.38 164 ARG A N 1
ATOM 1216 C CA . ARG A 1 164 ? 16.866 -11.848 -11.514 1.00 91.38 164 ARG A CA 1
ATOM 1217 C C . ARG A 1 164 ? 16.804 -10.367 -11.158 1.00 91.38 164 ARG A C 1
ATOM 1219 O O . ARG A 1 164 ? 16.493 -10.021 -10.022 1.00 91.38 164 ARG A O 1
ATOM 1226 N N . THR A 1 165 ? 17.058 -9.514 -12.139 1.00 93.31 165 THR A N 1
ATOM 1227 C CA . THR A 1 165 ? 16.965 -8.057 -12.051 1.00 93.31 165 THR A CA 1
ATOM 1228 C C . THR A 1 165 ? 15.549 -7.643 -11.687 1.00 93.31 165 THR A C 1
ATOM 1230 O O . THR A 1 165 ? 15.351 -6.902 -10.726 1.00 93.31 165 THR A O 1
ATOM 1233 N N . LEU A 1 166 ? 14.553 -8.191 -12.389 1.00 93.44 166 LEU A N 1
ATOM 1234 C CA . LEU A 1 166 ? 13.156 -7.883 -12.120 1.00 93.44 166 LEU A CA 1
ATOM 1235 C C . LEU A 1 166 ? 12.759 -8.316 -10.702 1.00 93.44 166 LEU A C 1
ATOM 1237 O O . LEU A 1 166 ? 12.230 -7.498 -9.955 1.00 93.44 166 LEU A O 1
ATOM 1241 N N . ALA A 1 167 ? 13.105 -9.536 -10.273 1.00 93.12 167 ALA A N 1
ATOM 1242 C CA . ALA A 1 167 ? 12.859 -10.013 -8.909 1.00 93.12 167 ALA A CA 1
ATOM 1243 C C . ALA A 1 167 ? 13.517 -9.135 -7.829 1.00 93.12 167 ALA A C 1
ATOM 1245 O O . ALA A 1 167 ? 12.917 -8.905 -6.772 1.00 93.12 167 ALA A O 1
ATOM 1246 N N . ALA A 1 168 ? 14.719 -8.608 -8.090 1.00 93.88 168 ALA A N 1
ATOM 1247 C CA . ALA A 1 168 ? 15.427 -7.730 -7.163 1.00 93.88 168 ALA A CA 1
ATOM 1248 C C . ALA A 1 168 ? 14.649 -6.434 -6.875 1.00 93.88 168 ALA A C 1
ATOM 1250 O O . ALA A 1 168 ? 14.625 -5.983 -5.728 1.00 93.88 168 ALA A O 1
ATOM 1251 N N . PHE A 1 169 ? 13.931 -5.877 -7.860 1.00 95.06 169 PHE A N 1
ATOM 1252 C CA . PHE A 1 169 ? 13.095 -4.684 -7.656 1.00 95.06 169 PHE A CA 1
ATOM 1253 C C . PHE A 1 169 ? 11.972 -4.922 -6.639 1.00 95.06 169 PHE A C 1
ATOM 1255 O O . PHE A 1 169 ? 11.617 -4.027 -5.870 1.00 95.06 169 PHE A O 1
ATOM 1262 N N . PHE A 1 170 ? 11.430 -6.141 -6.592 1.00 94.06 170 PHE A N 1
ATOM 1263 C CA . PHE A 1 170 ? 10.356 -6.507 -5.668 1.00 94.06 170 PHE A CA 1
ATOM 1264 C C . PHE A 1 170 ? 10.855 -6.910 -4.283 1.00 94.06 170 PHE A C 1
ATOM 1266 O O . PHE A 1 170 ? 10.070 -6.879 -3.334 1.00 94.06 170 PHE A O 1
ATOM 1273 N N . GLN A 1 171 ? 12.124 -7.308 -4.148 1.00 88.88 171 GLN A N 1
ATOM 1274 C CA . GLN A 1 171 ? 12.637 -7.990 -2.960 1.00 88.88 171 GLN A CA 1
ATOM 1275 C C . GLN A 1 171 ? 12.333 -7.224 -1.668 1.00 88.88 171 GLN A C 1
ATOM 1277 O O . GLN A 1 171 ? 11.732 -7.784 -0.752 1.00 88.88 171 GLN A O 1
ATOM 1282 N N . ASN A 1 172 ? 12.673 -5.936 -1.607 1.00 88.56 172 ASN A N 1
ATOM 1283 C CA . ASN A 1 172 ? 12.466 -5.127 -0.403 1.00 88.56 172 ASN A CA 1
ATOM 1284 C C . ASN A 1 172 ? 10.978 -4.941 -0.075 1.00 88.56 172 ASN A C 1
ATOM 1286 O O . ASN A 1 172 ? 10.567 -5.142 1.069 1.00 88.56 172 ASN A O 1
ATOM 1290 N N . ALA A 1 173 ? 10.163 -4.599 -1.076 1.00 90.94 173 ALA A N 1
ATOM 1291 C CA . ALA A 1 173 ? 8.735 -4.350 -0.893 1.00 90.94 173 ALA A CA 1
ATOM 1292 C C . ALA A 1 173 ? 7.995 -5.626 -0.450 1.00 90.94 173 ALA A C 1
ATOM 1294 O O . ALA A 1 173 ? 7.298 -5.636 0.565 1.00 90.94 173 ALA A O 1
ATOM 1295 N N . VAL A 1 174 ? 8.213 -6.737 -1.158 1.00 92.81 174 VAL A N 1
ATOM 1296 C CA . VAL A 1 174 ? 7.553 -8.023 -0.891 1.00 92.81 174 VAL A CA 1
ATOM 1297 C C . VAL A 1 174 ? 7.993 -8.621 0.441 1.00 92.81 174 VAL A C 1
ATOM 1299 O O . VAL A 1 174 ? 7.146 -9.089 1.204 1.00 92.81 174 VAL A O 1
ATOM 1302 N N . GLN A 1 175 ? 9.289 -8.577 0.770 1.00 90.81 175 GLN A N 1
ATOM 1303 C CA . GLN A 1 175 ? 9.758 -9.046 2.076 1.00 90.81 175 GLN A CA 1
ATOM 1304 C C . GLN A 1 175 ? 9.172 -8.210 3.214 1.00 90.81 175 GLN A C 1
ATOM 1306 O O . GLN A 1 175 ? 8.764 -8.787 4.222 1.00 90.81 175 GLN A O 1
ATOM 1311 N N . GLY A 1 176 ? 9.049 -6.891 3.036 1.00 90.06 176 GLY A N 1
ATOM 1312 C CA . GLY A 1 176 ? 8.344 -6.018 3.974 1.00 90.06 176 GLY A CA 1
ATOM 1313 C C . GLY A 1 176 ? 6.919 -6.505 4.244 1.00 90.06 176 GLY A C 1
ATOM 1314 O O . GLY A 1 176 ? 6.577 -6.803 5.389 1.00 90.06 176 GLY A O 1
ATOM 1315 N N . VAL A 1 177 ? 6.122 -6.712 3.186 1.00 91.25 177 VAL A N 1
ATOM 1316 C CA . VAL A 1 177 ? 4.734 -7.206 3.302 1.00 91.25 177 VAL A CA 1
ATOM 1317 C C . VAL A 1 177 ? 4.661 -8.571 3.990 1.00 91.25 177 VAL A C 1
ATOM 1319 O O . VAL A 1 177 ? 3.837 -8.779 4.881 1.00 91.25 177 VAL A O 1
ATOM 1322 N N . ILE A 1 178 ? 5.529 -9.512 3.615 1.00 92.19 178 ILE A N 1
ATOM 1323 C CA . ILE A 1 178 ? 5.539 -10.862 4.196 1.00 92.19 178 ILE A CA 1
ATOM 1324 C C . ILE A 1 178 ? 5.906 -10.819 5.676 1.00 92.19 178 ILE A C 1
ATOM 1326 O O . ILE A 1 178 ? 5.279 -11.499 6.491 1.00 92.19 178 ILE A O 1
ATOM 1330 N N . GLN A 1 179 ? 6.918 -10.037 6.046 1.00 90.38 179 GLN A N 1
ATOM 1331 C CA . GLN A 1 179 ? 7.325 -9.902 7.438 1.00 90.38 179 GLN A CA 1
ATOM 1332 C C . GLN A 1 179 ? 6.234 -9.224 8.272 1.00 90.38 179 GLN A C 1
ATOM 1334 O O . GLN A 1 179 ? 5.952 -9.687 9.376 1.00 90.38 179 GLN A O 1
ATOM 1339 N N . ALA A 1 180 ? 5.573 -8.199 7.732 1.00 89.88 180 ALA A N 1
ATOM 1340 C CA . ALA A 1 180 ? 4.422 -7.549 8.350 1.00 89.88 180 ALA A CA 1
ATOM 1341 C C . ALA A 1 180 ? 3.276 -8.542 8.592 1.00 89.88 180 ALA A C 1
ATOM 1343 O O . ALA A 1 180 ? 2.762 -8.653 9.707 1.00 89.88 180 ALA A O 1
ATOM 1344 N N . ALA A 1 181 ? 2.936 -9.340 7.578 1.00 90.56 181 ALA A N 1
ATOM 1345 C CA . ALA A 1 181 ? 1.918 -10.379 7.680 1.00 90.56 181 ALA A CA 1
ATOM 1346 C C . ALA A 1 181 ? 2.282 -11.440 8.732 1.00 90.56 181 ALA A C 1
ATOM 1348 O O . ALA A 1 181 ? 1.439 -11.826 9.542 1.00 90.56 181 ALA A O 1
ATOM 1349 N N . ARG A 1 182 ? 3.545 -11.888 8.765 1.00 89.62 182 ARG A N 1
ATOM 1350 C CA . ARG A 1 182 ? 4.044 -12.838 9.773 1.00 89.62 182 ARG A CA 1
ATOM 1351 C C . ARG A 1 182 ? 3.934 -12.267 11.182 1.00 89.62 182 ARG A C 1
ATOM 1353 O O . ARG A 1 182 ? 3.355 -12.934 12.032 1.00 89.62 182 ARG A O 1
ATOM 1360 N N . ARG A 1 183 ? 4.386 -11.027 11.404 1.00 88.06 183 ARG A N 1
ATOM 1361 C CA . ARG A 1 183 ? 4.265 -10.339 12.701 1.00 88.06 183 ARG A CA 1
ATOM 1362 C C . ARG A 1 183 ? 2.818 -10.285 13.179 1.00 88.06 183 ARG A C 1
ATOM 1364 O O . ARG A 1 183 ? 2.562 -10.551 14.351 1.00 88.06 183 ARG A O 1
ATOM 1371 N N . GLN A 1 184 ? 1.874 -9.994 12.285 1.00 86.88 184 GLN A N 1
ATOM 1372 C CA . GLN A 1 184 ? 0.458 -9.922 12.649 1.00 86.88 184 GLN A CA 1
ATOM 1373 C C . GLN A 1 184 ? -0.132 -11.289 13.003 1.00 86.88 184 GLN A C 1
ATOM 1375 O O . GLN A 1 184 ? -0.872 -11.411 13.978 1.00 86.88 184 GLN A O 1
ATOM 1380 N N . LEU A 1 185 ? 0.236 -12.340 12.269 1.00 87.12 185 LEU A N 1
ATOM 1381 C CA . LEU A 1 185 ? -0.162 -13.709 12.607 1.00 87.12 185 LEU A CA 1
ATOM 1382 C C . LEU A 1 185 ? 0.449 -14.182 13.933 1.00 87.12 185 LEU A C 1
ATOM 1384 O O . LEU A 1 185 ? -0.240 -14.827 14.721 1.00 87.12 185 LEU A O 1
ATOM 1388 N N . ASP A 1 186 ? 1.714 -13.847 14.187 1.00 86.81 186 ASP A N 1
ATOM 1389 C CA . ASP A 1 186 ? 2.412 -14.207 15.423 1.00 86.81 186 ASP A CA 1
ATOM 1390 C C . ASP A 1 186 ? 1.816 -13.444 16.625 1.00 86.81 186 ASP A C 1
ATOM 1392 O O . ASP A 1 186 ? 1.573 -14.038 17.675 1.00 86.81 186 ASP A O 1
ATOM 1396 N N . THR A 1 187 ? 1.476 -12.160 16.447 1.00 84.69 187 THR A N 1
ATOM 1397 C CA . THR A 1 187 ? 0.776 -11.343 17.459 1.00 84.69 187 THR A CA 1
ATOM 1398 C C . THR A 1 187 ? -0.599 -11.920 17.780 1.00 84.69 187 THR A C 1
ATOM 1400 O O . THR A 1 187 ? -0.943 -12.069 18.951 1.00 84.69 187 THR A O 1
ATOM 1403 N N . LEU A 1 188 ? -1.366 -12.314 16.755 1.00 83.69 188 LEU A N 1
ATOM 1404 C CA . LEU A 1 188 ? -2.654 -12.978 16.947 1.00 83.69 188 LEU A CA 1
ATOM 1405 C C . LEU A 1 188 ? -2.501 -14.284 17.735 1.00 83.69 188 LEU A C 1
ATOM 1407 O O . LEU A 1 188 ? -3.287 -14.540 18.639 1.00 83.69 188 LEU A O 1
ATOM 1411 N N . ALA A 1 189 ? -1.498 -15.103 17.413 1.00 82.56 189 ALA A N 1
ATOM 1412 C CA . ALA A 1 189 ? -1.272 -16.381 18.085 1.00 82.56 189 ALA A CA 1
ATOM 1413 C C . ALA A 1 189 ? -0.846 -16.226 19.556 1.00 82.56 189 ALA A C 1
ATOM 1415 O O . ALA A 1 189 ? -1.114 -17.115 20.362 1.00 82.56 189 ALA A O 1
ATOM 1416 N N . ALA A 1 190 ? -0.193 -15.115 19.905 1.00 83.06 190 ALA A N 1
ATOM 1417 C CA . ALA A 1 190 ? 0.254 -14.811 21.262 1.00 83.06 190 ALA A CA 1
ATOM 1418 C C . ALA A 1 190 ? -0.790 -14.056 22.110 1.00 83.06 190 ALA A C 1
ATOM 1420 O O . ALA A 1 190 ? -0.577 -13.870 23.311 1.00 83.06 190 ALA A O 1
ATOM 1421 N N . ALA A 1 191 ? -1.894 -13.588 21.518 1.00 77.81 191 ALA A N 1
ATOM 1422 C CA . ALA A 1 191 ? -2.847 -12.732 22.215 1.00 77.81 191 ALA A CA 1
ATOM 1423 C C . ALA A 1 191 ? -3.569 -13.481 23.366 1.00 77.81 191 ALA A C 1
ATOM 1425 O O . ALA A 1 191 ? -4.075 -14.585 23.160 1.00 77.81 191 ALA A O 1
ATOM 1426 N N . PRO A 1 192 ? -3.718 -12.882 24.569 1.00 65.88 192 PRO A N 1
ATOM 1427 C CA . PRO A 1 192 ? -4.365 -13.531 25.722 1.00 65.88 192 PRO A CA 1
ATOM 1428 C C . PRO A 1 192 ? -5.836 -13.912 25.505 1.00 65.88 192 PRO A C 1
ATOM 1430 O O . PRO A 1 192 ? -6.371 -14.765 26.208 1.00 65.88 192 PRO A O 1
ATOM 1433 N N . ARG A 1 193 ? -6.500 -13.245 24.554 1.00 63.94 193 ARG A N 1
ATOM 1434 C CA . ARG A 1 193 ? -7.881 -13.506 24.120 1.00 63.94 193 ARG A CA 1
ATOM 1435 C C . ARG A 1 193 ? -7.938 -13.989 22.670 1.00 63.94 193 ARG A C 1
ATOM 1437 O O . ARG A 1 193 ? -8.950 -13.788 22.009 1.00 63.94 193 ARG A O 1
ATOM 1444 N N . ALA A 1 194 ? -6.848 -14.569 22.162 1.00 60.97 194 ALA A N 1
ATOM 1445 C CA . ALA A 1 194 ? -6.817 -15.099 20.809 1.00 60.97 194 ALA A CA 1
ATOM 1446 C C . ALA A 1 194 ? -7.974 -16.092 20.602 1.00 60.97 194 ALA A C 1
ATOM 1448 O O . ALA A 1 194 ? -8.238 -16.915 21.490 1.00 60.97 194 ALA A O 1
ATOM 1449 N N . PRO A 1 195 ? -8.643 -16.065 19.438 1.00 63.72 195 PRO A N 1
ATOM 1450 C CA . PRO A 1 195 ? -9.577 -17.115 19.073 1.00 63.72 195 PRO A CA 1
ATOM 1451 C C . PRO A 1 195 ? -8.895 -18.484 19.180 1.00 63.72 195 PRO A C 1
ATOM 1453 O O . PRO A 1 195 ? -7.728 -18.636 18.818 1.00 63.72 195 PRO A O 1
ATOM 1456 N N . ALA A 1 196 ? -9.632 -19.509 19.620 1.00 59.88 196 ALA A N 1
ATOM 1457 C CA . ALA A 1 196 ? -9.109 -20.879 19.705 1.00 59.88 196 ALA A CA 1
ATOM 1458 C C . ALA A 1 196 ? -8.592 -21.405 18.347 1.00 59.88 196 ALA A C 1
ATOM 1460 O O . ALA A 1 196 ? -7.787 -22.334 18.284 1.00 59.88 196 ALA A O 1
ATOM 1461 N N . THR A 1 197 ? -9.057 -20.805 17.249 1.00 66.00 197 THR A N 1
ATOM 1462 C CA . THR A 1 197 ? -8.663 -21.119 15.878 1.00 66.00 197 THR A CA 1
ATOM 1463 C C . THR A 1 197 ? -7.707 -20.073 15.316 1.00 66.00 197 THR A C 1
ATOM 1465 O O . THR A 1 197 ? -7.962 -18.873 15.396 1.00 66.00 197 THR A O 1
ATOM 1468 N N . ARG A 1 198 ? -6.638 -20.535 14.654 1.00 78.38 198 ARG A N 1
ATOM 1469 C CA . ARG A 1 198 ? -5.721 -19.677 13.886 1.00 78.38 198 ARG A CA 1
ATOM 1470 C C . ARG A 1 198 ? -6.464 -18.890 12.801 1.00 78.38 198 ARG A C 1
ATOM 1472 O O . ARG A 1 198 ? -7.556 -19.265 12.378 1.00 78.38 198 ARG A O 1
ATOM 1479 N N . CYS A 1 199 ? -5.821 -17.840 12.290 1.00 85.56 199 CYS A N 1
ATOM 1480 C CA . CYS A 1 199 ? -6.300 -17.109 11.118 1.00 85.56 199 CYS A CA 1
ATOM 1481 C C . CYS A 1 199 ? -6.621 -18.082 9.968 1.00 85.56 199 CYS A C 1
ATOM 1483 O O . CYS A 1 199 ? -5.769 -18.873 9.555 1.00 85.56 199 CYS A O 1
ATOM 1485 N N . SER A 1 200 ? -7.854 -18.037 9.467 1.00 88.94 200 SER A N 1
ATOM 1486 C CA . SER A 1 200 ? -8.322 -18.922 8.399 1.00 88.94 200 SER A CA 1
ATOM 1487 C C . SER A 1 200 ? -8.003 -18.358 7.018 1.00 88.94 200 SER A C 1
ATOM 1489 O O . SER A 1 200 ? -7.464 -19.060 6.170 1.00 88.94 200 SER A O 1
ATOM 1491 N N . LYS A 1 201 ? -8.300 -17.082 6.769 1.00 91.44 201 LYS A N 1
ATOM 1492 C CA . LYS A 1 201 ? -8.141 -16.459 5.450 1.00 91.44 201 LYS A CA 1
ATOM 1493 C C . LYS A 1 201 ? -7.274 -15.208 5.521 1.00 91.44 201 LYS A C 1
ATOM 1495 O O . LYS A 1 201 ? -7.414 -14.390 6.435 1.00 91.44 201 LYS A O 1
ATOM 1500 N N . VAL A 1 202 ? -6.415 -15.043 4.521 1.00 93.69 202 VAL A N 1
ATOM 1501 C CA . VAL A 1 202 ? -5.654 -13.813 4.276 1.00 93.69 202 VAL A CA 1
ATOM 1502 C C . VAL A 1 202 ? -6.175 -13.195 2.993 1.00 93.69 202 VAL A C 1
ATOM 1504 O O . VAL A 1 202 ? -6.080 -13.823 1.954 1.00 93.69 202 VAL A O 1
ATOM 1507 N N . MET A 1 203 ? -6.742 -11.999 3.047 1.00 94.81 203 MET A N 1
ATOM 1508 C CA . MET A 1 203 ? -7.220 -11.294 1.864 1.00 94.81 203 MET A CA 1
ATOM 1509 C C . MET A 1 203 ? -6.202 -10.231 1.461 1.00 94.81 203 MET A C 1
ATOM 1511 O O . MET A 1 203 ? -5.899 -9.365 2.276 1.00 94.81 203 MET A O 1
ATOM 1515 N N . LEU A 1 204 ? -5.683 -10.295 0.236 1.00 96.06 204 LEU A N 1
ATOM 1516 C CA . LEU A 1 204 ? -4.775 -9.290 -0.321 1.00 96.06 204 LEU A CA 1
ATOM 1517 C C . LEU A 1 204 ? -5.567 -8.328 -1.213 1.00 96.06 204 LEU A C 1
ATOM 1519 O O . LEU A 1 204 ? -6.206 -8.753 -2.175 1.00 96.06 204 LEU A O 1
ATOM 1523 N N . VAL A 1 205 ? -5.534 -7.043 -0.878 1.00 95.88 205 VAL A N 1
ATOM 1524 C CA . VAL A 1 205 ? -6.208 -5.952 -1.596 1.00 95.88 205 VAL A CA 1
ATOM 1525 C C . VAL A 1 205 ? -5.231 -4.807 -1.872 1.00 95.88 205 VAL A C 1
ATOM 1527 O O . VAL A 1 205 ? -4.061 -4.893 -1.504 1.00 95.88 205 VAL A O 1
ATOM 1530 N N . GLY A 1 206 ? -5.703 -3.758 -2.546 1.00 93.44 206 GLY A N 1
ATOM 1531 C CA . GLY A 1 206 ? -4.887 -2.603 -2.913 1.00 93.44 206 GLY A CA 1
ATOM 1532 C C . GLY A 1 206 ? -4.208 -2.769 -4.275 1.00 93.44 206 GLY A C 1
ATOM 1533 O O . GLY A 1 206 ? -4.261 -3.834 -4.893 1.00 93.44 206 GLY A O 1
ATOM 1534 N N . GLY A 1 207 ? -3.617 -1.682 -4.780 1.00 92.81 207 GLY A N 1
ATOM 1535 C CA . GLY A 1 207 ? -2.989 -1.651 -6.106 1.00 92.81 207 GLY A CA 1
ATOM 1536 C C . GLY A 1 207 ? -1.810 -2.617 -6.233 1.00 92.81 207 GLY A C 1
ATOM 1537 O O . GLY A 1 207 ? -1.715 -3.346 -7.215 1.00 92.81 207 GLY A O 1
ATOM 1538 N N . PHE A 1 208 ? -0.968 -2.713 -5.200 1.00 94.38 208 PHE A N 1
ATOM 1539 C CA . PHE A 1 208 ? 0.148 -3.658 -5.193 1.00 94.38 208 PHE A CA 1
ATOM 1540 C C . PHE A 1 208 ? -0.332 -5.114 -5.114 1.00 94.38 208 PHE A C 1
ATOM 1542 O O . PHE A 1 208 ? 0.336 -6.019 -5.610 1.00 94.38 208 PHE A O 1
ATOM 1549 N N . GLY A 1 209 ? -1.541 -5.341 -4.587 1.00 93.75 209 GLY A N 1
ATOM 1550 C CA . GLY A 1 209 ? -2.216 -6.636 -4.618 1.00 93.75 209 GLY A CA 1
ATOM 1551 C C . GLY A 1 209 ? -2.462 -7.193 -6.027 1.00 93.75 209 GLY A C 1
ATOM 1552 O O . GLY A 1 209 ? -2.701 -8.392 -6.160 1.00 93.75 209 GLY A O 1
ATOM 1553 N N . CYS A 1 210 ? -2.365 -6.374 -7.081 1.00 92.94 210 CYS A N 1
ATOM 1554 C CA . CYS A 1 210 ? -2.425 -6.828 -8.473 1.00 92.94 210 CYS A CA 1
ATOM 1555 C C . CYS A 1 210 ? -1.156 -7.571 -8.936 1.00 92.94 210 CYS A C 1
ATOM 1557 O O . CYS A 1 210 ? -1.225 -8.293 -9.925 1.00 92.94 210 CYS A O 1
ATOM 1559 N N . SER A 1 211 ? -0.020 -7.433 -8.239 1.00 94.69 211 SER A N 1
ATOM 1560 C CA . SER A 1 211 ? 1.240 -8.093 -8.611 1.00 94.69 211 SER A CA 1
ATOM 1561 C C . SER A 1 211 ? 1.172 -9.608 -8.407 1.00 94.69 211 SER A C 1
ATOM 1563 O O . SER A 1 211 ? 0.994 -10.082 -7.280 1.00 94.69 211 SER A O 1
ATOM 1565 N N . ARG A 1 212 ? 1.370 -10.382 -9.483 1.00 93.56 212 ARG A N 1
ATOM 1566 C CA . ARG A 1 212 ? 1.423 -11.853 -9.428 1.00 93.56 212 ARG A CA 1
ATOM 1567 C C . ARG A 1 212 ? 2.561 -12.356 -8.547 1.00 93.56 212 ARG A C 1
ATOM 1569 O O . ARG A 1 212 ? 2.349 -13.284 -7.768 1.00 93.56 212 ARG A O 1
ATOM 1576 N N . TYR A 1 213 ? 3.716 -11.698 -8.594 1.00 93.81 213 TYR A N 1
ATOM 1577 C CA . TYR A 1 213 ? 4.857 -12.004 -7.738 1.00 93.81 213 TYR A CA 1
ATOM 1578 C C . TYR A 1 213 ? 4.536 -11.821 -6.247 1.00 93.81 213 TYR A C 1
ATOM 1580 O O . TYR A 1 213 ? 4.819 -12.706 -5.441 1.00 93.81 213 TYR A O 1
ATOM 1588 N N . LEU A 1 214 ? 3.879 -10.720 -5.849 1.00 94.25 214 LEU A N 1
ATOM 1589 C CA . LEU A 1 214 ? 3.449 -10.550 -4.452 1.00 94.25 214 LEU A CA 1
ATOM 1590 C C . LEU A 1 214 ? 2.423 -11.620 -4.047 1.00 94.25 214 LEU A C 1
ATOM 1592 O O . LEU A 1 214 ? 2.519 -12.176 -2.951 1.00 94.25 214 LEU A O 1
ATOM 1596 N N . GLN A 1 215 ? 1.455 -11.921 -4.919 1.00 94.25 215 GLN A N 1
ATOM 1597 C CA . GLN A 1 215 ? 0.435 -12.943 -4.662 1.00 94.25 215 GLN A CA 1
ATOM 1598 C C . GLN A 1 215 ? 1.071 -14.313 -4.395 1.00 94.25 215 GLN A C 1
ATOM 1600 O O . GLN A 1 215 ? 0.755 -14.944 -3.384 1.00 94.25 215 GLN A O 1
ATOM 1605 N N . SER A 1 216 ? 1.984 -14.766 -5.257 1.00 92.38 216 SER A N 1
ATOM 1606 C CA . SER A 1 216 ? 2.618 -16.080 -5.126 1.00 92.38 216 SER A CA 1
ATOM 1607 C C . SER A 1 216 ? 3.527 -16.167 -3.897 1.00 92.38 216 SER A C 1
ATOM 1609 O O . SER A 1 216 ? 3.451 -17.137 -3.139 1.00 92.38 216 SER A O 1
ATOM 1611 N N . GLN A 1 217 ? 4.319 -15.125 -3.635 1.00 92.25 217 GLN A N 1
ATOM 1612 C CA . GLN A 1 217 ? 5.202 -15.058 -2.470 1.00 92.25 217 GLN A CA 1
ATOM 1613 C C . GLN A 1 217 ? 4.408 -15.039 -1.157 1.00 92.25 217 GLN A C 1
ATOM 1615 O O . GLN A 1 217 ? 4.776 -15.711 -0.191 1.00 92.25 217 GLN A O 1
ATOM 1620 N N . LEU A 1 218 ? 3.272 -14.334 -1.119 1.00 92.06 218 LEU A N 1
ATOM 1621 C CA . LEU A 1 218 ? 2.383 -14.331 0.040 1.00 92.06 218 LEU A CA 1
ATOM 1622 C C . LEU A 1 218 ? 1.710 -15.695 0.252 1.00 92.06 218 LEU A C 1
ATOM 1624 O O . LEU A 1 218 ? 1.626 -16.151 1.392 1.00 92.06 218 LEU A O 1
ATOM 1628 N N . VAL A 1 219 ? 1.260 -16.363 -0.818 1.00 91.50 219 VAL A N 1
ATOM 1629 C CA . VAL A 1 219 ? 0.705 -17.730 -0.756 1.00 91.50 219 VAL A CA 1
ATOM 1630 C C . VAL A 1 219 ? 1.732 -18.699 -0.173 1.00 91.50 219 VAL A C 1
ATOM 1632 O O . VAL A 1 219 ? 1.418 -19.413 0.781 1.00 91.50 219 VAL A O 1
ATOM 1635 N N . ALA A 1 220 ? 2.964 -18.678 -0.685 1.00 89.88 220 ALA A N 1
ATOM 1636 C CA . ALA A 1 220 ? 4.051 -19.514 -0.187 1.00 89.88 220 ALA A CA 1
ATOM 1637 C C . ALA A 1 220 ? 4.363 -19.215 1.289 1.00 89.88 220 ALA A C 1
ATOM 1639 O O . ALA A 1 220 ? 4.441 -20.126 2.113 1.00 89.88 220 ALA A O 1
ATOM 1640 N N . ALA A 1 221 ? 4.466 -17.935 1.658 1.00 88.31 221 ALA A N 1
ATOM 1641 C CA . ALA A 1 221 ? 4.790 -17.524 3.021 1.00 88.31 221 ALA A CA 1
ATOM 1642 C C . ALA A 1 221 ? 3.673 -17.794 4.044 1.00 88.31 221 ALA A C 1
ATOM 1644 O O . ALA A 1 221 ? 3.964 -17.942 5.236 1.00 88.31 221 ALA A O 1
ATOM 1645 N N . ALA A 1 222 ? 2.413 -17.835 3.604 1.00 85.56 222 ALA A N 1
ATOM 1646 C CA . ALA A 1 222 ? 1.263 -18.183 4.434 1.00 85.56 222 ALA A CA 1
ATOM 1647 C C . ALA A 1 222 ? 1.094 -19.705 4.615 1.00 85.56 222 ALA A C 1
ATOM 1649 O O . ALA A 1 222 ? 0.385 -20.138 5.533 1.00 85.56 222 ALA A O 1
ATOM 1650 N N . GLY A 1 223 ? 1.754 -20.515 3.777 1.00 79.62 223 GLY A N 1
ATOM 1651 C CA . GLY A 1 223 ? 1.751 -21.973 3.856 1.00 79.62 223 GLY A CA 1
ATOM 1652 C C . GLY A 1 223 ? 2.088 -22.480 5.262 1.00 79.62 223 GLY A C 1
ATOM 1653 O O . GLY A 1 223 ? 3.052 -22.047 5.889 1.00 79.62 223 GLY A O 1
ATOM 1654 N N . GLY A 1 224 ? 1.244 -23.362 5.805 1.00 79.00 224 GLY A N 1
ATOM 1655 C CA . GLY A 1 224 ? 1.430 -23.967 7.134 1.00 79.00 224 GLY A CA 1
ATOM 1656 C C . GLY A 1 224 ? 1.172 -23.049 8.342 1.00 79.00 224 GLY A C 1
ATOM 1657 O O . GLY A 1 224 ? 1.142 -23.534 9.475 1.00 79.00 224 GLY A O 1
ATOM 1658 N N . ARG A 1 225 ? 0.944 -21.743 8.140 1.00 84.06 225 ARG A N 1
ATOM 1659 C CA . ARG A 1 225 ? 0.632 -20.790 9.226 1.00 84.06 225 ARG A CA 1
ATOM 1660 C C . ARG A 1 225 ? -0.868 -20.606 9.467 1.00 84.06 225 ARG A C 1
ATOM 1662 O O . ARG A 1 225 ? -1.261 -20.235 10.573 1.00 84.06 225 ARG A O 1
ATOM 1669 N N . LEU A 1 226 ? -1.700 -20.878 8.464 1.00 87.31 226 LEU A N 1
ATOM 1670 C CA . LEU A 1 226 ? -3.155 -20.706 8.533 1.00 87.31 226 LEU A CA 1
ATOM 1671 C C . LEU A 1 226 ? -3.868 -21.927 9.131 1.00 87.31 226 LEU A C 1
ATOM 1673 O O . LEU A 1 226 ? -3.307 -23.019 9.220 1.00 87.31 226 LEU A O 1
ATOM 1677 N N . ALA A 1 227 ? -5.117 -21.734 9.558 1.00 86.06 227 ALA A N 1
ATOM 1678 C CA . ALA A 1 227 ? -5.983 -22.828 9.995 1.00 86.06 227 ALA A CA 1
ATOM 1679 C C . ALA A 1 227 ? -6.256 -23.838 8.854 1.00 86.06 227 ALA A C 1
ATOM 1681 O O . ALA A 1 227 ? -6.142 -23.475 7.679 1.00 86.06 227 ALA A O 1
ATOM 1682 N N . PRO A 1 228 ? -6.653 -25.090 9.163 1.00 84.31 228 PRO A N 1
ATOM 1683 C CA . PRO A 1 228 ? -7.053 -26.069 8.149 1.00 84.31 228 PRO A CA 1
ATOM 1684 C C . PRO A 1 228 ? -8.131 -25.519 7.199 1.00 84.31 228 PRO A C 1
ATOM 1686 O O . PRO A 1 228 ? -9.086 -24.884 7.640 1.00 84.31 228 PRO A O 1
ATOM 1689 N N . GLY A 1 229 ? -7.966 -25.730 5.888 1.00 82.75 229 GLY A N 1
ATOM 1690 C CA . GLY A 1 229 ? -8.835 -25.134 4.855 1.00 82.75 229 GLY A CA 1
ATOM 1691 C C . GLY A 1 229 ? -8.614 -23.627 4.634 1.00 82.75 229 GLY A C 1
ATOM 1692 O O . GLY A 1 229 ? -9.358 -22.973 3.891 1.00 82.75 229 GLY A O 1
ATOM 1693 N N . GLY A 1 230 ? -7.604 -23.058 5.288 1.00 84.81 230 GLY A N 1
ATOM 1694 C CA . GLY A 1 230 ? -7.194 -21.677 5.136 1.00 84.81 230 GLY A CA 1
ATOM 1695 C C . GLY A 1 230 ? -6.432 -21.403 3.844 1.00 84.81 230 GLY A C 1
ATOM 1696 O O . GLY A 1 230 ? -5.951 -22.315 3.180 1.00 84.81 230 GLY A O 1
ATOM 1697 N N . GLY A 1 231 ? -6.351 -20.131 3.465 1.00 90.25 231 GLY A N 1
ATOM 1698 C CA . GLY A 1 231 ? -5.666 -19.728 2.239 1.00 90.25 231 GLY A CA 1
ATOM 1699 C C . GLY A 1 231 ? -5.617 -18.221 2.034 1.00 90.25 231 GLY A C 1
ATOM 1700 O O . GLY A 1 231 ? -6.306 -17.460 2.724 1.00 90.25 231 GLY A O 1
ATOM 1701 N N . VAL A 1 232 ? -4.795 -17.812 1.069 1.00 92.44 232 VAL A N 1
ATOM 1702 C CA . VAL A 1 232 ? -4.750 -16.433 0.580 1.00 92.44 232 VAL A CA 1
ATOM 1703 C C . VAL A 1 232 ? -5.839 -16.252 -0.478 1.00 92.44 232 VAL A C 1
ATOM 1705 O O . VAL A 1 232 ? -5.991 -17.081 -1.371 1.00 92.44 232 VAL A O 1
ATOM 1708 N N . LEU A 1 233 ? -6.615 -15.183 -0.350 1.00 93.94 233 LEU A N 1
ATOM 1709 C CA . LEU A 1 233 ? -7.689 -14.784 -1.244 1.00 93.94 233 LEU A CA 1
ATOM 1710 C C . LEU A 1 233 ? -7.323 -13.442 -1.871 1.00 93.94 233 LEU A C 1
ATOM 1712 O O . LEU A 1 233 ? -6.950 -12.502 -1.171 1.00 93.94 233 LEU A O 1
ATOM 1716 N N . VAL A 1 234 ? -7.472 -13.346 -3.183 1.00 94.31 234 VAL A N 1
ATOM 1717 C CA . VAL A 1 234 ? -7.249 -12.115 -3.940 1.00 94.31 234 VAL A CA 1
ATOM 1718 C C . VAL A 1 234 ? -8.554 -11.820 -4.677 1.00 94.31 234 VAL A C 1
ATOM 1720 O O . VAL A 1 234 ? -9.002 -12.675 -5.443 1.00 94.31 234 VAL A O 1
ATOM 1723 N N . PRO A 1 235 ? -9.226 -10.682 -4.422 1.00 92.94 235 PRO A N 1
ATOM 1724 C CA . PRO A 1 235 ? -10.421 -10.310 -5.173 1.00 92.94 235 PRO A CA 1
ATOM 1725 C C . PRO A 1 235 ? -10.122 -10.162 -6.668 1.00 92.94 235 PRO A C 1
ATOM 1727 O O . PRO A 1 235 ? -8.996 -9.863 -7.045 1.00 92.94 235 PRO A O 1
ATOM 1730 N N . GLU A 1 236 ? -11.148 -10.271 -7.514 1.00 89.88 236 GLU A N 1
ATOM 1731 C CA . GLU A 1 236 ? -11.016 -10.064 -8.968 1.00 89.88 236 GLU A CA 1
ATOM 1732 C C . GLU A 1 236 ? -10.427 -8.685 -9.322 1.00 89.88 236 GLU A C 1
ATOM 1734 O O . GLU A 1 236 ? -9.659 -8.547 -10.270 1.00 89.88 236 GLU A O 1
ATOM 1739 N N . HIS A 1 237 ? -10.737 -7.664 -8.515 1.00 92.50 237 HIS A N 1
ATOM 1740 C CA . HIS A 1 237 ? -10.218 -6.306 -8.683 1.00 92.50 237 HIS A CA 1
ATOM 1741 C C . HIS A 1 237 ? -9.612 -5.761 -7.377 1.00 92.50 237 HIS A C 1
ATOM 1743 O O . HIS A 1 237 ? -10.260 -4.938 -6.711 1.00 92.50 237 HIS A O 1
ATOM 1749 N N . PRO A 1 238 ? -8.380 -6.171 -7.007 1.00 93.25 238 PRO A N 1
ATOM 1750 C CA . PRO A 1 238 ? -7.747 -5.818 -5.731 1.00 93.25 238 PRO A CA 1
ATOM 1751 C C . PRO A 1 238 ? -7.658 -4.307 -5.504 1.00 93.25 238 PRO A C 1
ATOM 1753 O O . PRO A 1 238 ? -8.040 -3.821 -4.439 1.00 93.25 238 PRO A O 1
ATOM 1756 N N . ALA A 1 239 ? -7.268 -3.557 -6.540 1.00 91.88 239 ALA A N 1
ATOM 1757 C CA . ALA A 1 239 ? -7.130 -2.101 -6.500 1.00 91.88 239 ALA A CA 1
ATOM 1758 C C . ALA A 1 239 ? -8.439 -1.358 -6.171 1.00 91.88 239 ALA A C 1
ATOM 1760 O O . ALA A 1 239 ? -8.411 -0.286 -5.574 1.00 91.88 239 ALA A O 1
ATOM 1761 N N . SER A 1 240 ? -9.599 -1.923 -6.527 1.00 93.75 240 SER A N 1
ATOM 1762 C CA . SER A 1 240 ? -10.910 -1.298 -6.281 1.00 93.75 240 SER A CA 1
ATOM 1763 C C . SER A 1 240 ? -11.629 -1.836 -5.040 1.00 93.75 240 SER A C 1
ATOM 1765 O O . SER A 1 240 ? -12.686 -1.319 -4.673 1.00 93.75 240 SER A O 1
ATOM 1767 N N . ALA A 1 241 ? -11.089 -2.875 -4.392 1.00 94.19 241 ALA A N 1
ATOM 1768 C CA . ALA A 1 241 ? -11.766 -3.587 -3.310 1.00 94.19 241 ALA A CA 1
ATOM 1769 C C . ALA A 1 241 ? -12.082 -2.672 -2.116 1.00 94.19 241 ALA A C 1
ATOM 1771 O O . ALA A 1 241 ? -13.185 -2.737 -1.574 1.00 94.19 241 ALA A O 1
ATOM 1772 N N . VAL A 1 242 ? -11.161 -1.768 -1.765 1.00 91.75 242 VAL A N 1
ATOM 1773 C CA . VAL A 1 242 ? -11.344 -0.789 -0.681 1.00 91.75 242 VAL A CA 1
ATOM 1774 C C . VAL A 1 242 ? -12.493 0.173 -0.995 1.00 91.75 242 VAL A C 1
ATOM 1776 O O . VAL A 1 242 ? -13.393 0.344 -0.176 1.00 91.75 242 VAL A O 1
ATOM 1779 N N . LEU A 1 243 ? -12.523 0.744 -2.207 1.00 93.00 243 LEU A N 1
ATOM 1780 C CA . LEU A 1 243 ? -13.584 1.663 -2.638 1.00 93.00 243 LEU A CA 1
ATOM 1781 C C . LEU A 1 243 ? -14.956 0.974 -2.676 1.00 93.00 243 LEU A C 1
ATOM 1783 O O . LEU A 1 243 ? -15.947 1.527 -2.198 1.00 93.00 243 LEU A O 1
ATOM 1787 N N . ARG A 1 244 ? -15.016 -0.254 -3.205 1.00 93.19 244 ARG A N 1
ATOM 1788 C CA . ARG A 1 244 ? -16.244 -1.065 -3.218 1.00 93.19 244 ARG A CA 1
ATOM 1789 C C . ARG A 1 244 ? -16.718 -1.372 -1.797 1.00 93.19 244 ARG A C 1
ATOM 1791 O O . ARG A 1 244 ? -17.905 -1.235 -1.512 1.00 93.19 244 ARG A O 1
ATOM 1798 N N . GLY A 1 245 ? -15.798 -1.732 -0.902 1.00 91.25 245 GLY A N 1
ATOM 1799 C CA . GLY A 1 245 ? -16.082 -1.953 0.515 1.00 91.25 245 GLY A CA 1
ATOM 1800 C C . GLY A 1 245 ? -16.618 -0.700 1.210 1.00 91.25 245 GLY A C 1
ATOM 1801 O O . GLY A 1 245 ? -17.586 -0.789 1.960 1.00 91.25 245 GLY A O 1
ATOM 1802 N N . ALA A 1 246 ? -16.058 0.475 0.910 1.00 90.50 246 ALA A N 1
ATOM 1803 C CA . ALA A 1 246 ? -16.531 1.750 1.445 1.00 90.50 246 ALA A CA 1
ATOM 1804 C C . ALA A 1 246 ? -17.961 2.081 0.984 1.00 90.50 246 ALA A C 1
ATOM 1806 O O . ALA A 1 246 ? -18.797 2.459 1.805 1.00 90.50 246 ALA A O 1
ATOM 1807 N N . ALA A 1 247 ? -18.269 1.885 -0.302 1.00 94.56 247 ALA A N 1
ATOM 1808 C CA . ALA A 1 247 ? -19.623 2.069 -0.825 1.00 94.56 247 ALA A CA 1
ATOM 1809 C C . ALA A 1 247 ? -20.625 1.099 -0.173 1.00 94.56 247 ALA A C 1
ATOM 1811 O O . ALA A 1 247 ? -21.716 1.506 0.220 1.00 94.56 247 ALA A O 1
ATOM 1812 N N . LEU A 1 248 ? -20.237 -0.170 0.003 1.00 91.56 248 LEU A N 1
ATOM 1813 C CA . LEU A 1 248 ? -21.053 -1.167 0.701 1.00 91.56 248 LEU A CA 1
ATOM 1814 C C . LEU A 1 248 ? -21.289 -0.796 2.166 1.00 91.56 248 LEU A C 1
ATOM 1816 O O . LEU A 1 248 ? -22.418 -0.901 2.633 1.00 91.56 248 LEU A O 1
ATOM 1820 N N . TYR A 1 249 ? -20.261 -0.323 2.872 1.00 89.44 249 TYR A N 1
ATOM 1821 C CA . TYR A 1 249 ? -20.391 0.135 4.254 1.00 89.44 249 TYR A CA 1
ATOM 1822 C C . TYR A 1 249 ? -21.334 1.338 4.377 1.00 89.44 249 TYR A C 1
ATOM 1824 O O . TYR A 1 249 ? -22.134 1.390 5.304 1.00 89.44 249 TYR A O 1
ATOM 1832 N N . GLY A 1 250 ? -21.300 2.273 3.422 1.00 91.19 250 GLY A N 1
ATOM 1833 C CA . GLY A 1 250 ? -22.247 3.390 3.381 1.00 91.19 250 GLY A CA 1
ATOM 1834 C C . GLY A 1 250 ? -23.705 2.952 3.188 1.00 91.19 250 GLY A C 1
ATOM 1835 O O . GLY A 1 250 ? -24.609 3.607 3.698 1.00 91.19 250 GLY A O 1
ATOM 1836 N N . LEU A 1 251 ? -23.938 1.841 2.481 1.00 92.75 251 LEU A N 1
ATOM 1837 C CA . LEU A 1 251 ? -25.274 1.267 2.279 1.00 92.75 251 LEU A CA 1
ATOM 1838 C C . LEU A 1 251 ? -25.732 0.379 3.443 1.00 92.75 251 LEU A C 1
ATOM 1840 O O . LEU A 1 251 ? -26.933 0.277 3.682 1.00 92.75 251 LEU A O 1
ATOM 1844 N N . LYS A 1 252 ? -24.791 -0.302 4.105 1.00 89.62 252 LYS A N 1
ATOM 1845 C CA . LYS A 1 252 ? -25.038 -1.313 5.140 1.00 89.62 252 LYS A CA 1
ATOM 1846 C C . LYS A 1 252 ? -24.023 -1.197 6.287 1.00 89.62 252 LYS A C 1
ATOM 1848 O O . LYS A 1 252 ? -23.132 -2.049 6.412 1.00 89.62 252 LYS A O 1
ATOM 1853 N N . PRO A 1 253 ? -24.099 -0.136 7.107 1.00 86.56 253 PRO A N 1
ATOM 1854 C CA . PRO A 1 253 ? -23.158 0.072 8.205 1.00 86.56 253 PRO A CA 1
ATOM 1855 C C . PRO A 1 253 ? -23.218 -1.044 9.260 1.00 86.56 253 PRO A C 1
ATOM 1857 O O . PRO A 1 253 ? -22.207 -1.334 9.895 1.00 86.56 253 PRO A O 1
ATOM 1860 N N . GLU A 1 254 ? -24.357 -1.732 9.389 1.00 84.75 254 GLU A N 1
ATOM 1861 C CA . GLU A 1 254 ? -24.584 -2.846 10.316 1.00 84.75 254 GLU A CA 1
ATOM 1862 C C . GLU A 1 254 ? -23.685 -4.068 10.068 1.00 84.75 254 GLU A C 1
ATOM 1864 O O . GLU A 1 254 ? -23.555 -4.928 10.940 1.00 84.75 254 GLU A O 1
ATOM 1869 N N . LEU A 1 255 ? -23.036 -4.149 8.899 1.00 86.44 255 LEU A N 1
ATOM 1870 C CA . LEU A 1 255 ? -22.074 -5.209 8.589 1.00 86.44 255 LEU A CA 1
ATOM 1871 C C . LEU A 1 255 ? -20.789 -5.102 9.418 1.00 86.44 255 LEU A C 1
ATOM 1873 O O . LEU A 1 255 ? -20.115 -6.113 9.614 1.00 86.44 255 LEU A O 1
ATOM 1877 N N . VAL A 1 256 ? -20.438 -3.907 9.904 1.00 85.88 256 VAL A N 1
ATOM 1878 C CA . VAL A 1 256 ? -19.293 -3.711 10.801 1.00 85.88 256 VAL A CA 1
ATOM 1879 C C . VAL A 1 256 ? -19.819 -3.515 12.212 1.00 85.88 256 VAL A C 1
ATOM 1881 O O . VAL A 1 256 ? -20.287 -2.442 12.578 1.00 85.88 256 VAL A O 1
ATOM 1884 N N . ARG A 1 257 ? -19.717 -4.568 13.017 1.00 86.44 257 ARG A N 1
ATOM 1885 C CA . ARG A 1 257 ? -20.235 -4.609 14.383 1.00 86.44 257 ARG A CA 1
ATOM 1886 C C . ARG A 1 257 ? -19.418 -3.741 15.326 1.00 86.44 257 ARG A C 1
ATOM 1888 O O . ARG A 1 257 ? -19.994 -3.072 16.175 1.00 86.44 257 ARG A O 1
ATOM 1895 N N . ALA A 1 258 ? -18.093 -3.814 15.227 1.00 84.44 258 ALA A N 1
ATOM 1896 C CA . ALA A 1 258 ? -17.206 -3.137 16.159 1.00 84.44 258 ALA A CA 1
ATOM 1897 C C . ALA A 1 258 ? -15.822 -2.865 15.560 1.00 84.44 258 ALA A C 1
ATOM 1899 O O . ALA A 1 258 ? -15.351 -3.609 14.695 1.00 84.44 258 ALA A O 1
ATOM 1900 N N . ARG A 1 259 ? -15.168 -1.806 16.043 1.00 84.56 259 ARG A N 1
ATOM 1901 C CA . ARG A 1 259 ? -13.817 -1.390 15.630 1.00 84.56 259 ARG A CA 1
ATOM 1902 C C . ARG A 1 259 ? -12.940 -1.114 16.839 1.00 84.56 259 ARG A C 1
ATOM 1904 O O . ARG A 1 259 ? -13.443 -0.720 17.887 1.00 84.56 259 ARG A O 1
ATOM 1911 N N . SER A 1 260 ? -11.634 -1.298 16.695 1.00 83.75 260 SER A N 1
ATOM 1912 C CA . SER A 1 260 ? -10.686 -0.948 17.746 1.00 83.75 260 SER A CA 1
ATOM 1913 C C . SER A 1 260 ? -10.414 0.560 17.745 1.00 83.75 260 SER A C 1
ATOM 1915 O O . SER A 1 260 ? -10.121 1.156 16.703 1.00 83.75 260 SER A O 1
ATOM 1917 N N . SER A 1 261 ? -10.504 1.206 18.909 1.00 85.25 261 SER A N 1
ATOM 1918 C CA . SER A 1 261 ? -10.173 2.625 19.031 1.00 85.25 261 SER A CA 1
ATOM 1919 C C . SER A 1 261 ? -8.675 2.849 18.829 1.00 85.25 261 SER A C 1
ATOM 1921 O O . SER A 1 261 ? -7.839 2.269 19.521 1.00 85.25 261 SER A O 1
ATOM 1923 N N . ARG A 1 262 ? -8.307 3.737 17.902 1.00 82.69 262 ARG A N 1
ATOM 1924 C CA . ARG A 1 262 ? -6.894 4.035 17.593 1.00 82.69 262 ARG A CA 1
ATOM 1925 C C . ARG A 1 262 ? -6.206 4.895 18.653 1.00 82.69 262 ARG A C 1
ATOM 1927 O O . ARG A 1 262 ? -4.978 4.905 18.727 1.00 82.69 262 ARG A O 1
ATOM 1934 N N . MET A 1 263 ? -6.993 5.610 19.450 1.00 87.00 263 MET A N 1
ATOM 1935 C CA . MET A 1 263 ? -6.552 6.547 20.480 1.00 87.00 263 MET A CA 1
ATOM 1936 C C . MET A 1 263 ? -7.398 6.352 21.740 1.00 87.00 263 MET A C 1
ATOM 1938 O O . MET A 1 263 ? -8.515 5.837 21.672 1.00 87.00 263 MET A O 1
ATOM 1942 N N . THR A 1 264 ? -6.884 6.789 22.882 1.00 90.06 264 THR A N 1
ATOM 1943 C CA . THR A 1 264 ? -7.701 6.960 24.081 1.00 90.06 264 THR A CA 1
ATOM 1944 C C . THR A 1 264 ? -8.420 8.301 23.960 1.00 90.06 264 THR A C 1
ATOM 1946 O O . THR A 1 264 ? -7.758 9.338 23.880 1.00 90.06 264 THR A O 1
ATOM 1949 N N . TYR A 1 265 ? -9.752 8.293 23.918 1.00 92.00 265 TYR A N 1
ATOM 1950 C CA . TYR A 1 265 ? -10.563 9.511 23.887 1.00 92.00 265 TYR A CA 1
ATOM 1951 C C . TYR A 1 265 ? -11.172 9.748 25.259 1.00 92.00 265 TYR A C 1
ATOM 1953 O O . TYR A 1 265 ? -11.701 8.827 25.885 1.00 92.00 265 TYR A O 1
ATOM 1961 N N . GLY A 1 266 ? -11.111 10.987 25.722 1.00 93.44 266 GLY A N 1
ATOM 1962 C CA . GLY A 1 266 ? -11.653 11.363 27.015 1.00 93.44 266 GLY A CA 1
ATOM 1963 C C . GLY A 1 266 ? -11.807 12.863 27.156 1.00 93.44 266 GLY A C 1
ATOM 1964 O O . GLY A 1 266 ? -11.590 13.611 26.203 1.00 93.44 266 GLY A O 1
ATOM 1965 N N . VAL A 1 267 ? -12.167 13.297 28.356 1.00 92.62 267 VAL A N 1
ATOM 1966 C CA . VAL A 1 267 ? -12.280 14.720 28.684 1.00 92.62 267 VAL A CA 1
ATOM 1967 C C . VAL A 1 267 ? -11.333 15.088 29.808 1.00 92.62 267 VAL A C 1
ATOM 1969 O O . VAL A 1 267 ? -11.055 14.275 30.696 1.00 92.62 267 VAL A O 1
ATOM 1972 N N . ARG A 1 268 ? -10.848 16.329 29.783 1.00 89.88 268 ARG A N 1
ATOM 1973 C CA . ARG A 1 268 ? -10.071 16.872 30.896 1.00 89.88 268 ARG A CA 1
ATOM 1974 C C . ARG A 1 268 ? -10.984 17.144 32.088 1.00 89.88 268 ARG A C 1
ATOM 1976 O O . ARG A 1 268 ? -12.073 17.697 31.932 1.00 89.88 268 ARG A O 1
ATOM 1983 N N . THR A 1 269 ? -10.542 16.759 33.279 1.00 90.19 269 THR A N 1
ATOM 1984 C CA . THR A 1 269 ? -11.310 16.882 34.521 1.00 90.19 269 THR A CA 1
ATOM 1985 C C . THR A 1 269 ? -10.492 17.551 35.612 1.00 90.19 269 THR A C 1
ATOM 1987 O O . THR A 1 269 ? -9.270 17.420 35.677 1.00 90.19 269 THR A O 1
ATOM 1990 N N . ALA A 1 270 ? -11.183 18.252 36.506 1.00 89.38 270 ALA A N 1
ATOM 1991 C CA . ALA A 1 270 ? -10.597 18.670 37.767 1.00 89.38 270 ALA A CA 1
ATOM 1992 C C . ALA A 1 270 ? -10.611 17.484 38.741 1.00 89.38 270 ALA A C 1
ATOM 1994 O O . ALA A 1 270 ? -11.645 16.839 38.906 1.00 89.38 270 ALA A O 1
ATOM 1995 N N . VAL A 1 271 ? -9.472 17.195 39.364 1.00 89.69 271 VAL A N 1
ATOM 1996 C CA . VAL A 1 271 ? -9.311 16.124 40.360 1.00 89.69 271 VAL A CA 1
ATOM 1997 C C . VAL A 1 271 ? -8.595 16.665 41.600 1.00 89.69 271 VAL A C 1
ATOM 1999 O O . VAL A 1 271 ? -7.843 17.640 41.467 1.00 89.69 271 VAL A O 1
ATOM 2002 N N . PRO A 1 272 ? -8.800 16.077 42.793 1.00 91.38 272 PRO A N 1
ATOM 2003 C CA . PRO A 1 272 ? -8.030 16.434 43.981 1.00 91.38 272 PRO A CA 1
ATOM 2004 C C . PRO A 1 272 ? -6.525 16.387 43.701 1.00 91.38 272 PRO A C 1
ATOM 2006 O O . PRO A 1 272 ? -6.036 15.501 43.006 1.00 91.38 272 PRO A O 1
ATOM 2009 N N . TYR A 1 273 ? -5.792 17.381 44.194 1.00 92.12 273 TYR A N 1
ATOM 2010 C CA . TYR A 1 273 ? -4.361 17.510 43.962 1.00 92.12 273 TYR A CA 1
ATOM 2011 C C . TYR A 1 273 ? -3.581 16.491 44.792 1.00 92.12 273 TYR A C 1
ATOM 2013 O O . TYR A 1 273 ? -3.723 16.439 46.014 1.00 92.12 273 TYR A O 1
ATOM 2021 N N . GLU A 1 274 ? -2.682 15.775 44.125 1.00 90.69 274 GLU A N 1
ATOM 2022 C CA . GLU A 1 274 ? -1.679 14.907 44.733 1.00 90.69 274 GLU A CA 1
ATOM 2023 C C . GLU A 1 274 ? -0.275 15.463 44.450 1.00 90.69 274 GLU A C 1
ATOM 2025 O O . GLU A 1 274 ? -0.037 16.116 43.425 1.00 90.69 274 GLU A O 1
ATOM 2030 N N . ASP A 1 275 ? 0.661 15.245 45.379 1.00 89.25 275 ASP A N 1
ATOM 2031 C CA . ASP A 1 275 ? 2.023 15.770 45.269 1.00 89.25 275 ASP A CA 1
ATOM 2032 C C . ASP A 1 275 ? 2.729 15.218 44.022 1.00 89.25 275 ASP A C 1
ATOM 2034 O O . ASP A 1 275 ? 2.967 14.020 43.899 1.00 89.25 275 ASP A O 1
ATOM 2038 N N . GLY A 1 276 ? 3.091 16.121 43.106 1.00 85.12 276 GLY A N 1
ATOM 2039 C CA . GLY A 1 276 ? 3.715 15.788 41.821 1.00 85.12 276 GLY A CA 1
ATOM 2040 C C . GLY A 1 276 ? 2.868 16.166 40.605 1.00 85.12 276 GLY A C 1
ATOM 2041 O O . GLY A 1 276 ? 3.410 16.252 39.504 1.00 85.12 276 GLY A O 1
ATOM 2042 N N . MET A 1 277 ? 1.578 16.471 40.789 1.00 86.38 277 MET A N 1
ATOM 2043 C CA . MET A 1 277 ? 0.719 16.908 39.688 1.00 86.38 277 MET A CA 1
ATOM 2044 C C . MET A 1 277 ? 1.052 18.326 39.187 1.00 86.38 277 MET A C 1
ATOM 2046 O O . MET A 1 277 ? 1.477 19.194 39.959 1.00 86.38 277 MET A O 1
ATOM 2050 N N . PRO A 1 278 ? 0.847 18.608 37.886 1.00 85.56 278 PRO A N 1
ATOM 2051 C CA . PRO A 1 278 ? 1.136 19.916 37.325 1.00 85.56 278 PRO A CA 1
ATOM 2052 C C . PRO A 1 278 ? 0.056 20.918 37.728 1.00 85.56 278 PRO A C 1
ATOM 2054 O O . PRO A 1 278 ? -1.127 20.721 37.458 1.00 85.56 278 PRO A O 1
ATOM 2057 N N . ALA A 1 279 ? 0.504 22.028 38.315 1.00 87.44 279 ALA A N 1
ATOM 2058 C CA . ALA A 1 279 ? -0.326 23.115 38.824 1.00 87.44 279 ALA A CA 1
ATOM 2059 C C . ALA A 1 279 ? -1.364 22.683 39.881 1.00 87.44 279 ALA A C 1
ATOM 2061 O O . ALA A 1 279 ? -1.889 21.571 39.910 1.00 87.44 279 ALA A O 1
ATOM 2062 N N . LYS A 1 280 ? -1.684 23.616 40.776 1.00 91.75 280 LYS A N 1
ATOM 2063 C CA . LYS A 1 280 ? -2.740 23.431 41.766 1.00 91.75 280 LYS A CA 1
ATOM 2064 C C . LYS A 1 280 ? -3.520 24.710 41.956 1.00 91.75 280 LYS A C 1
ATOM 2066 O O . LYS A 1 280 ? -2.946 25.798 41.915 1.00 91.75 280 LYS A O 1
ATOM 2071 N N . PHE A 1 281 ? -4.809 24.573 42.205 1.00 90.69 281 PHE A N 1
ATOM 2072 C CA . PHE A 1 281 ? -5.677 25.670 42.598 1.00 90.69 281 PHE A CA 1
ATOM 2073 C C . PHE A 1 281 ? -6.468 25.264 43.841 1.00 90.69 281 PHE A C 1
ATOM 2075 O O . PHE A 1 281 ? -6.698 24.083 44.091 1.00 90.69 281 PHE A O 1
ATOM 2082 N N . TRP A 1 282 ? -6.813 26.241 44.673 1.00 90.81 282 TRP A N 1
ATOM 2083 C CA . TRP A 1 282 ? -7.537 25.986 45.913 1.00 90.81 282 TRP A CA 1
ATOM 2084 C C . TRP A 1 282 ? -9.026 25.798 45.633 1.00 90.81 282 TRP A C 1
ATOM 2086 O O . TRP A 1 282 ? -9.635 26.629 44.957 1.00 90.81 282 TRP A O 1
ATOM 2096 N N . HIS A 1 283 ? -9.608 24.739 46.186 1.00 88.12 283 HIS A N 1
ATOM 2097 C CA . HIS A 1 283 ? -11.037 24.492 46.168 1.00 88.12 283 HIS A CA 1
ATOM 2098 C C . HIS A 1 283 ? -11.651 24.942 47.504 1.00 88.12 283 HIS A C 1
ATOM 2100 O O . HIS A 1 283 ? -11.458 24.275 48.523 1.00 88.12 283 HIS A O 1
ATOM 2106 N N . PRO A 1 284 ? -12.385 26.069 47.545 1.00 83.88 284 PRO A N 1
ATOM 2107 C CA . PRO A 1 284 ? -12.793 26.695 48.802 1.00 83.88 284 PRO A CA 1
ATOM 2108 C C . PRO A 1 284 ? -13.798 25.882 49.621 1.00 83.88 284 PRO A C 1
ATOM 2110 O O . PRO A 1 284 ? -13.817 26.031 50.836 1.00 83.88 284 PRO A O 1
ATOM 2113 N N . GLU A 1 285 ? -14.615 25.038 48.990 1.00 83.56 285 GLU A N 1
ATOM 2114 C CA . GLU A 1 285 ? -15.683 24.310 49.692 1.00 83.56 285 GLU A CA 1
ATOM 2115 C C . GLU A 1 285 ? -15.213 22.976 50.270 1.00 83.56 285 GLU A C 1
ATOM 2117 O O . GLU A 1 285 ? -15.409 22.710 51.450 1.00 83.56 285 GLU A O 1
ATOM 2122 N N . GLU A 1 286 ? -14.524 22.167 49.466 1.00 84.62 286 GLU A N 1
ATOM 2123 C CA . GLU A 1 286 ? -13.848 20.955 49.943 1.00 84.62 286 GLU A CA 1
ATOM 2124 C C . GLU A 1 286 ? -12.575 21.228 50.762 1.00 84.62 286 GLU A C 1
ATOM 2126 O O . GLU A 1 286 ? -11.997 20.305 51.331 1.00 84.62 286 GLU A O 1
ATOM 2131 N N . CYS A 1 287 ? -12.148 22.493 50.861 1.00 89.38 287 CYS A N 1
ATOM 2132 C CA . CYS A 1 287 ? -10.979 22.927 51.629 1.00 89.38 287 CYS A CA 1
ATOM 2133 C C . CYS A 1 287 ? -9.692 22.153 51.282 1.00 89.38 287 CYS A C 1
ATOM 2135 O O . CYS A 1 287 ? -8.888 21.833 52.162 1.00 89.38 287 CYS A O 1
ATOM 2137 N N . CYS A 1 288 ? -9.482 21.859 50.000 1.00 90.94 288 CYS A N 1
ATOM 2138 C CA . CYS A 1 288 ? -8.314 21.135 49.509 1.00 90.94 288 CYS A CA 1
ATOM 2139 C C . CYS A 1 288 ? -7.810 21.719 48.180 1.00 90.94 288 CYS A C 1
ATOM 2141 O O . CYS A 1 288 ? -8.455 22.562 47.555 1.00 90.94 288 CYS A O 1
ATOM 2143 N N . TYR A 1 289 ? -6.613 21.315 47.755 1.00 92.25 289 TYR A N 1
ATOM 2144 C CA . TYR A 1 289 ? -6.102 21.684 46.436 1.00 92.25 289 TYR A CA 1
ATOM 2145 C C . TYR A 1 289 ? -6.649 20.728 45.377 1.00 92.25 289 TYR A C 1
ATOM 2147 O O . TYR A 1 289 ? -6.765 19.535 45.629 1.00 92.25 289 TYR A O 1
ATOM 2155 N N . TYR A 1 290 ? -6.932 21.254 44.191 1.00 92.19 290 TYR A N 1
ATOM 2156 C CA . TYR A 1 290 ? -7.306 20.512 42.991 1.00 92.19 290 TYR A CA 1
ATOM 2157 C C . TYR A 1 290 ? -6.306 20.794 41.863 1.00 92.19 290 TYR A C 1
ATOM 2159 O O . TYR A 1 290 ? -5.629 21.827 41.859 1.00 92.19 290 TYR A O 1
ATOM 2167 N N . SER A 1 291 ? -6.235 19.893 40.886 1.00 90.06 291 SER A N 1
ATOM 2168 C CA . SER A 1 291 ? -5.516 20.079 39.625 1.00 90.06 291 SER A CA 1
ATOM 2169 C C . SER A 1 291 ? -6.459 19.910 38.435 1.00 90.06 291 SER A C 1
ATOM 2171 O O . SER A 1 291 ? -7.376 19.093 38.464 1.00 90.06 291 SER A O 1
ATOM 2173 N N . ALA A 1 292 ? -6.219 20.674 37.366 1.00 86.62 292 ALA A N 1
ATOM 2174 C CA . ALA A 1 292 ? -6.937 20.566 36.091 1.00 86.62 292 ALA A CA 1
ATOM 2175 C C . ALA A 1 292 ? -6.291 19.553 35.123 1.00 86.62 292 ALA A C 1
ATOM 2177 O O . ALA A 1 292 ? -6.612 19.548 33.933 1.00 86.62 292 ALA A O 1
ATOM 2178 N N . ALA A 1 293 ? -5.348 18.750 35.624 1.00 85.62 293 ALA A N 1
ATOM 2179 C CA . ALA A 1 293 ? -4.589 17.763 34.863 1.00 85.62 293 ALA A CA 1
ATOM 2180 C C . ALA A 1 293 ? -5.283 16.397 34.750 1.00 85.62 293 ALA A C 1
ATOM 2182 O O . ALA A 1 293 ? -4.788 15.522 34.042 1.00 85.62 293 ALA A O 1
ATOM 2183 N N . GLY A 1 294 ? -6.418 16.211 35.431 1.00 87.38 294 GLY A N 1
ATOM 2184 C CA . GLY A 1 294 ? -7.174 14.968 35.381 1.00 87.38 294 GLY A CA 1
ATOM 2185 C C . GLY A 1 294 ? -7.662 14.660 33.969 1.00 87.38 294 GLY A C 1
ATOM 2186 O O . GLY A 1 294 ? -7.968 15.555 33.178 1.00 87.38 294 GLY A O 1
ATOM 2187 N N . PHE A 1 295 ? -7.747 13.375 33.650 1.00 89.81 295 PHE A N 1
ATOM 2188 C CA . PHE A 1 295 ? -8.243 12.896 32.370 1.00 89.81 295 PHE A CA 1
ATOM 2189 C C . PHE A 1 295 ? -9.183 11.721 32.608 1.00 89.81 295 PHE A C 1
ATOM 2191 O O . PHE A 1 295 ? -8.779 10.699 33.157 1.00 89.81 295 PHE A O 1
ATOM 2198 N N . SER A 1 296 ? -10.439 11.874 32.197 1.00 90.94 296 SER A N 1
ATOM 2199 C CA . SER A 1 296 ? -11.447 10.822 32.289 1.00 90.94 296 SER A CA 1
ATOM 2200 C C . SER A 1 296 ? -11.610 10.166 30.913 1.00 90.94 296 SER A C 1
ATOM 2202 O O . SER A 1 296 ? -12.209 10.784 30.024 1.00 90.94 296 SER A O 1
ATOM 2204 N N . PRO A 1 297 ? -11.046 8.961 30.689 1.00 91.56 297 PRO A N 1
ATOM 2205 C CA . PRO A 1 297 ? -11.184 8.253 29.422 1.00 91.56 297 PRO A CA 1
ATOM 2206 C C . PRO A 1 297 ? -12.608 7.710 29.263 1.00 91.56 297 PRO A C 1
ATOM 2208 O O . PRO A 1 297 ? -13.139 7.077 30.169 1.00 91.56 297 PRO A O 1
ATOM 2211 N N . PHE A 1 298 ? -13.200 7.928 28.090 1.00 91.69 298 PHE A N 1
ATOM 2212 C CA . PHE A 1 298 ? -14.459 7.301 27.667 1.00 91.69 298 PHE A CA 1
ATOM 2213 C C . PHE A 1 298 ? -14.189 6.002 26.906 1.00 91.69 298 PHE A C 1
ATOM 2215 O O . PHE A 1 298 ? -14.921 5.026 27.021 1.00 91.69 298 PHE A O 1
ATOM 2222 N N . VAL A 1 299 ? -13.118 5.987 26.116 1.00 91.44 299 VAL A N 1
ATOM 2223 C CA . VAL A 1 299 ? -12.655 4.807 25.393 1.00 91.44 299 VAL A CA 1
ATOM 2224 C C . VAL A 1 299 ? -11.138 4.787 25.420 1.00 91.44 299 VAL A C 1
ATOM 2226 O O . VAL A 1 299 ? -10.491 5.817 25.228 1.00 91.44 299 VAL A O 1
ATOM 2229 N N . THR A 1 300 ? -10.569 3.613 25.656 1.00 89.62 300 THR A N 1
ATOM 2230 C CA . THR A 1 300 ? -9.117 3.405 25.694 1.00 89.62 300 THR A CA 1
ATOM 2231 C C . THR A 1 300 ? -8.583 2.944 24.341 1.00 89.62 300 THR A C 1
ATOM 2233 O O . THR A 1 300 ? -9.277 2.296 23.555 1.00 89.62 300 THR A O 1
ATOM 2236 N N . LYS A 1 301 ? -7.331 3.288 24.028 1.00 86.06 301 LYS A N 1
ATOM 2237 C CA . LYS A 1 301 ? -6.656 2.803 22.819 1.00 86.06 301 LYS A CA 1
ATOM 2238 C C . LYS A 1 301 ? -6.642 1.271 22.801 1.00 86.06 301 LYS A C 1
ATOM 2240 O O . LYS A 1 301 ? -6.217 0.634 23.758 1.00 86.06 301 LYS A O 1
ATOM 2245 N N . GLY A 1 302 ? -7.070 0.678 21.691 1.00 80.38 302 GLY A N 1
ATOM 2246 C CA . GLY A 1 302 ? -7.191 -0.770 21.531 1.00 80.38 302 GLY A CA 1
ATOM 2247 C C . GLY A 1 302 ? -8.536 -1.345 21.991 1.00 80.38 302 GLY A C 1
ATOM 2248 O O . GLY A 1 302 ? -8.830 -2.503 21.682 1.00 80.38 302 GLY A O 1
ATOM 2249 N N . GLN A 1 303 ? -9.371 -0.565 22.689 1.00 84.94 303 GLN A N 1
ATOM 2250 C CA . GLN A 1 303 ? -10.707 -0.996 23.097 1.00 84.94 303 GLN A CA 1
ATOM 2251 C C . GLN A 1 303 ? -11.591 -1.212 21.872 1.00 84.94 303 GLN A C 1
ATOM 2253 O O . GLN A 1 303 ? -11.648 -0.370 20.977 1.00 84.94 303 GLN A O 1
ATOM 2258 N N . LEU A 1 304 ? -12.273 -2.355 21.844 1.00 84.50 304 LEU A N 1
ATOM 2259 C CA . LEU A 1 304 ? -13.269 -2.668 20.832 1.00 84.50 304 LEU A CA 1
ATOM 2260 C C . LEU A 1 304 ? -14.549 -1.889 21.159 1.00 84.50 304 LEU A C 1
ATOM 2262 O O . LEU A 1 304 ? -15.087 -2.058 22.249 1.00 84.50 304 LEU A O 1
ATOM 2266 N N . VAL A 1 305 ? -14.999 -1.047 20.233 1.00 86.50 305 VAL A N 1
ATOM 2267 C CA . VAL A 1 305 ? -16.195 -0.203 20.366 1.00 86.50 305 VAL A CA 1
ATOM 2268 C C . VAL A 1 305 ? -17.233 -0.674 19.361 1.00 86.50 305 VAL A C 1
ATOM 2270 O O . VAL A 1 305 ? -16.935 -0.727 18.161 1.00 86.50 305 VAL A O 1
ATOM 2273 N N . ALA A 1 306 ? -18.428 -1.033 19.829 1.00 86.56 306 ALA A N 1
ATOM 2274 C CA . ALA A 1 306 ? -19.518 -1.411 18.933 1.00 86.56 306 ALA A CA 1
ATOM 2275 C C . ALA A 1 306 ? -20.095 -0.192 18.192 1.00 86.56 306 ALA A C 1
ATOM 2277 O O . ALA A 1 306 ? -20.021 0.938 18.671 1.00 86.56 306 ALA A O 1
ATOM 2278 N N . ALA A 1 307 ? -20.664 -0.413 17.006 1.00 81.56 307 ALA A N 1
ATOM 2279 C CA . ALA A 1 307 ? -21.167 0.657 16.140 1.00 81.56 307 ALA A CA 1
ATOM 2280 C C . ALA A 1 307 ? -22.268 1.518 16.794 1.00 81.56 307 ALA A C 1
ATOM 2282 O O . ALA A 1 307 ? -22.410 2.692 16.460 1.00 81.56 307 ALA A O 1
ATOM 2283 N N . ASP A 1 308 ? -23.027 0.938 17.720 1.00 84.19 308 ASP A N 1
ATOM 2284 C CA . ASP A 1 308 ? -24.129 1.546 18.466 1.00 84.19 308 ASP A CA 1
ATOM 2285 C C . ASP A 1 308 ? -23.808 1.760 19.958 1.00 84.19 308 ASP A C 1
ATOM 2287 O O . ASP A 1 308 ? -24.696 2.082 20.749 1.00 84.19 308 ASP A O 1
ATOM 2291 N N . GLU A 1 309 ? -22.545 1.592 20.364 1.00 86.06 309 GLU A N 1
ATOM 2292 C CA . GLU A 1 309 ? -22.136 1.717 21.762 1.00 86.06 309 GLU A CA 1
ATOM 2293 C C . GLU A 1 309 ? -22.170 3.173 22.239 1.00 86.06 309 GLU A C 1
ATOM 2295 O O . GLU A 1 309 ? -21.578 4.068 21.633 1.00 86.06 309 GLU A O 1
ATOM 2300 N N . VAL A 1 310 ? -22.836 3.401 23.373 1.00 88.94 310 VAL A N 1
ATOM 2301 C CA . VAL A 1 310 ? -22.890 4.705 24.041 1.00 88.94 310 VAL A CA 1
ATOM 2302 C C . VAL A 1 310 ? -22.213 4.596 25.399 1.00 88.94 310 VAL A C 1
ATOM 2304 O O . VAL A 1 310 ? -22.689 3.890 26.288 1.00 88.94 310 VAL A O 1
ATOM 2307 N N . VAL A 1 311 ? -21.120 5.340 25.571 1.00 88.44 311 VAL A N 1
ATOM 2308 C CA . VAL A 1 311 ? -20.430 5.486 26.855 1.00 88.44 311 VAL A CA 1
ATOM 2309 C C . VAL A 1 311 ? -20.909 6.770 27.528 1.00 88.44 311 VAL A C 1
ATOM 2311 O O . VAL A 1 311 ? -20.757 7.862 26.979 1.00 88.44 311 VAL A O 1
ATOM 2314 N N . THR A 1 312 ? -21.472 6.644 28.729 1.00 90.81 312 THR A N 1
ATOM 2315 C CA . THR A 1 312 ? -22.007 7.777 29.496 1.00 90.81 312 THR A CA 1
ATOM 2316 C C . THR A 1 312 ? -21.183 7.994 30.755 1.00 90.81 312 THR A C 1
ATOM 2318 O O . THR A 1 312 ? -21.094 7.105 31.599 1.00 90.81 312 THR A O 1
ATOM 2321 N N . HIS A 1 313 ? -20.622 9.193 30.904 1.00 89.50 313 HIS A N 1
ATOM 2322 C CA . HIS A 1 313 ? -20.001 9.659 32.142 1.00 89.50 313 HIS A CA 1
ATOM 2323 C C . HIS A 1 313 ? -20.841 10.791 32.731 1.00 89.50 313 HIS A C 1
ATOM 2325 O O . HIS A 1 313 ? -21.402 11.610 32.000 1.00 89.50 313 HIS A O 1
ATOM 2331 N N . VAL A 1 314 ? -20.919 10.840 34.059 1.00 90.38 314 VAL A N 1
ATOM 2332 C CA . VAL A 1 314 ? -21.592 11.916 34.789 1.00 90.38 314 VAL A CA 1
ATOM 2333 C C . VAL A 1 314 ? -20.524 12.790 35.425 1.00 90.38 314 VAL A C 1
ATOM 2335 O O . VAL A 1 314 ? -19.699 12.301 36.192 1.00 90.38 314 VAL A O 1
ATOM 2338 N N . PHE A 1 315 ? -20.560 14.083 35.114 1.00 89.00 315 PHE A N 1
ATOM 2339 C CA . PHE A 1 315 ? -19.686 15.086 35.712 1.00 89.00 315 PHE A CA 1
ATOM 2340 C C . PHE A 1 315 ? -20.519 16.067 36.520 1.00 89.00 315 PHE A C 1
ATOM 2342 O O . PHE A 1 315 ? -21.636 16.420 36.133 1.00 89.00 315 PHE A O 1
ATOM 2349 N N . THR A 1 316 ? -19.959 16.526 37.630 1.00 87.88 316 THR A N 1
ATOM 2350 C CA . THR A 1 316 ? -20.561 17.556 38.468 1.00 87.88 316 THR A CA 1
ATOM 2351 C C . THR A 1 316 ? -19.811 18.873 38.298 1.00 87.88 316 THR A C 1
ATOM 2353 O O . THR A 1 316 ? -18.604 18.863 38.039 1.00 87.88 316 THR A O 1
ATOM 2356 N N . PRO A 1 317 ? -20.498 20.021 38.430 1.00 88.81 317 PRO A N 1
ATOM 2357 C CA . PRO A 1 317 ? -19.820 21.304 38.511 1.00 88.81 317 PRO A CA 1
ATOM 2358 C C . PRO A 1 317 ? -18.821 21.309 39.669 1.00 88.81 317 PRO A C 1
ATOM 2360 O O . PRO A 1 317 ? -19.071 20.702 40.709 1.00 88.81 317 PRO A O 1
ATOM 2363 N N . LEU A 1 318 ? -17.706 22.013 39.485 1.00 84.88 318 LEU A N 1
ATOM 2364 C CA . LEU A 1 318 ? -16.668 22.145 40.501 1.00 84.88 318 LEU A CA 1
ATOM 2365 C C . LEU A 1 318 ? -17.150 23.016 41.661 1.00 84.88 318 LEU A C 1
ATOM 2367 O O . LEU A 1 318 ? -16.787 22.786 42.798 1.00 84.88 318 LEU A O 1
ATOM 2371 N N . THR A 1 319 ? -17.991 24.016 41.390 1.00 82.50 319 THR A N 1
ATOM 2372 C CA . THR A 1 319 ? -18.593 24.839 42.449 1.00 82.50 319 THR A CA 1
ATOM 2373 C C . THR A 1 319 ? -20.117 24.917 42.286 1.00 82.50 319 THR A C 1
ATOM 2375 O O . THR A 1 319 ? -20.604 24.891 41.154 1.00 82.50 319 THR A O 1
ATOM 2378 N N . PRO A 1 320 ? -20.895 25.079 43.371 1.00 82.62 320 PRO A N 1
ATOM 2379 C CA . PRO A 1 320 ? -22.359 25.159 43.353 1.00 82.62 320 PRO A CA 1
ATOM 2380 C C . PRO A 1 320 ? -22.900 26.316 42.513 1.00 82.62 320 PRO A C 1
ATOM 2382 O O . PRO A 1 320 ? -24.002 26.235 41.980 1.00 82.62 320 PRO A O 1
ATOM 2385 N N . ASN A 1 321 ? -22.125 27.397 42.387 1.00 85.12 321 ASN A N 1
ATOM 2386 C CA . ASN A 1 321 ? -22.505 28.591 41.631 1.00 85.12 321 ASN A CA 1
ATOM 2387 C C . ASN A 1 321 ? -22.000 28.569 40.178 1.00 85.12 321 ASN A C 1
ATOM 2389 O O . ASN A 1 321 ? -22.189 29.542 39.445 1.00 85.12 321 ASN A O 1
ATOM 2393 N N . GLN A 1 322 ? -21.339 27.492 39.747 1.00 86.69 322 GLN A N 1
ATOM 2394 C CA . GLN A 1 322 ? -20.834 27.370 38.386 1.00 86.69 322 GLN A CA 1
ATOM 2395 C C . GLN A 1 322 ? -21.997 27.238 37.395 1.00 86.69 322 GLN A C 1
ATOM 2397 O O . GLN A 1 322 ? -22.721 26.248 37.388 1.00 86.69 322 GLN A O 1
ATOM 2402 N N . GLN A 1 323 ? -22.145 28.235 36.520 1.00 88.12 323 GLN A N 1
ATOM 2403 C CA . GLN A 1 323 ? -23.215 28.263 35.513 1.00 88.12 323 GLN A CA 1
ATOM 2404 C C . GLN A 1 323 ? -22.804 27.702 34.148 1.00 88.12 323 GLN A C 1
ATOM 2406 O O . GLN A 1 323 ? -23.660 27.432 33.311 1.00 88.12 323 GLN A O 1
ATOM 2411 N N . VAL A 1 324 ? -21.501 27.530 33.912 1.00 87.50 324 VAL A N 1
ATOM 2412 C CA . VAL A 1 324 ? -20.955 27.038 32.643 1.00 87.50 324 VAL A CA 1
ATOM 2413 C C . VAL A 1 324 ? -19.965 25.915 32.923 1.00 87.50 324 VAL A C 1
ATOM 2415 O O . VAL A 1 324 ? -19.048 26.074 33.728 1.00 87.50 324 VAL A O 1
ATOM 2418 N N . CYS A 1 325 ? -20.135 24.784 32.244 1.00 84.31 325 CYS A N 1
ATOM 2419 C CA . CYS A 1 325 ? -19.165 23.696 32.212 1.00 84.31 325 CYS A CA 1
ATOM 2420 C C . CYS A 1 325 ? -18.517 23.667 30.826 1.00 84.31 325 CYS A C 1
ATOM 2422 O O . CYS A 1 325 ? -19.222 23.624 29.818 1.00 84.31 325 CYS A O 1
ATOM 2424 N N . LEU A 1 326 ? -17.187 23.728 30.778 1.00 84.75 326 LEU A N 1
ATOM 2425 C CA . LEU A 1 326 ? -16.422 23.653 29.540 1.00 84.75 326 LEU A CA 1
ATOM 2426 C C . LEU A 1 326 ? -15.774 22.270 29.482 1.00 84.75 326 LEU A C 1
ATOM 2428 O O . LEU A 1 326 ? -14.975 21.923 30.349 1.00 84.75 326 LEU A O 1
ATOM 2432 N N . MET A 1 327 ? -16.174 21.471 28.494 1.00 86.25 327 MET A N 1
ATOM 2433 C CA . MET A 1 327 ? -15.657 20.120 28.284 1.00 86.25 327 MET A CA 1
ATOM 2434 C C . MET A 1 327 ? -14.661 20.130 27.129 1.00 86.25 327 MET A C 1
ATOM 2436 O O . MET A 1 327 ? -15.039 20.307 25.972 1.00 86.25 327 MET A O 1
ATOM 2440 N N . GLU A 1 328 ? -13.385 19.934 27.447 1.00 87.94 328 GLU A N 1
ATOM 2441 C CA . GLU A 1 328 ? -12.324 19.775 26.452 1.00 87.94 328 GLU A CA 1
ATOM 2442 C C . GLU A 1 328 ? -12.142 18.285 26.159 1.00 87.94 328 GLU A C 1
ATOM 2444 O O . GLU A 1 328 ? -11.738 17.519 27.035 1.00 87.94 328 GLU A O 1
ATOM 2449 N N . CYS A 1 329 ? -12.476 17.875 24.935 1.00 89.44 329 CYS A N 1
ATOM 2450 C CA . CYS A 1 329 ? -12.249 16.512 24.463 1.00 89.44 329 CYS A CA 1
ATOM 2451 C C . CYS A 1 329 ? -10.792 16.362 24.009 1.00 89.44 329 CYS A C 1
ATOM 2453 O O . CYS A 1 329 ? -10.328 17.112 23.151 1.00 89.44 329 CYS A O 1
ATOM 2455 N N . GLU A 1 330 ? -10.092 15.366 24.544 1.00 89.31 330 GLU A N 1
ATOM 2456 C CA . GLU A 1 330 ? -8.703 15.058 24.207 1.00 89.31 330 GLU A CA 1
ATOM 2457 C C . GLU A 1 330 ? -8.586 13.654 23.601 1.00 89.31 330 GLU A C 1
ATOM 2459 O O . GLU A 1 330 ? -9.299 12.724 23.986 1.00 89.31 330 GLU A O 1
ATOM 2464 N N . ALA A 1 331 ? -7.640 13.494 22.672 1.00 89.19 331 ALA A N 1
ATOM 2465 C CA . ALA A 1 331 ? -7.244 12.206 22.114 1.00 89.19 331 ALA A CA 1
ATOM 2466 C C . ALA A 1 331 ? -5.765 11.945 22.436 1.00 89.19 331 ALA A C 1
ATOM 2468 O O . ALA A 1 331 ? -4.888 12.683 21.986 1.00 89.19 331 ALA A O 1
ATOM 2469 N N . LYS A 1 332 ? -5.477 10.889 23.205 1.00 85.31 332 LYS A N 1
ATOM 2470 C CA . LYS A 1 332 ? -4.122 10.517 23.647 1.00 85.31 332 LYS A CA 1
ATOM 2471 C C . LYS A 1 332 ? -3.666 9.220 22.972 1.00 85.31 332 LYS A C 1
ATOM 2473 O O . LYS A 1 332 ? -4.428 8.265 22.857 1.00 85.31 332 LYS A O 1
ATOM 2478 N N . GLY A 1 333 ? -2.422 9.199 22.485 1.00 71.69 333 GLY A N 1
ATOM 2479 C CA . GLY A 1 333 ? -1.853 8.065 21.734 1.00 71.69 333 GLY A CA 1
ATOM 2480 C C . GLY A 1 333 ? -0.973 7.111 22.550 1.00 71.69 333 GLY A C 1
ATOM 2481 O O . GLY A 1 333 ? -0.572 6.066 22.025 1.00 71.69 333 GLY A O 1
ATOM 2482 N N . LEU A 1 334 ? -0.663 7.472 23.798 1.00 55.72 334 LEU A N 1
ATOM 2483 C CA . LEU A 1 334 ? 0.211 6.721 24.701 1.00 55.72 334 LEU A CA 1
ATOM 2484 C C . LEU A 1 334 ? -0.581 5.655 25.478 1.00 55.72 334 LEU A C 1
ATOM 2486 O O . LEU A 1 334 ? -1.752 5.884 25.774 1.00 55.72 334 LEU A O 1
ATOM 2490 N N . PRO A 1 335 ? 0.033 4.502 25.799 1.00 49.53 335 PRO A N 1
ATOM 2491 C CA . PRO A 1 335 ? -0.564 3.534 26.713 1.00 49.53 335 PRO A CA 1
ATOM 2492 C C . PRO A 1 335 ? -0.766 4.159 28.101 1.00 49.53 335 PRO A C 1
ATOM 2494 O O . PRO A 1 335 ? 0.057 4.957 28.555 1.00 49.53 335 PRO A O 1
ATOM 2497 N N . ASP A 1 336 ? -1.845 3.760 28.778 1.00 48.41 336 ASP A N 1
ATOM 2498 C CA . ASP A 1 336 ? -2.326 4.353 30.037 1.00 48.41 336 ASP A CA 1
ATOM 2499 C C . ASP A 1 336 ? -1.306 4.303 31.199 1.00 48.41 336 ASP A C 1
ATOM 2501 O O . ASP A 1 336 ? -1.472 4.997 32.197 1.00 48.41 336 ASP A O 1
ATOM 2505 N N . SER A 1 337 ? -0.195 3.565 31.066 1.00 40.09 337 SER A N 1
ATOM 2506 C CA . SER A 1 337 ? 0.882 3.481 32.067 1.00 40.09 337 SER A CA 1
ATOM 2507 C C . SER A 1 337 ? 1.681 4.778 32.278 1.00 40.09 337 SER A C 1
ATOM 2509 O O . SER A 1 337 ? 2.601 4.789 33.090 1.00 40.09 337 SER A O 1
ATOM 2511 N N . LEU A 1 338 ? 1.385 5.846 31.533 1.00 37.59 338 LEU A N 1
ATOM 2512 C CA . LEU A 1 338 ? 2.044 7.158 31.624 1.00 37.59 338 LEU A CA 1
ATOM 2513 C C . LEU A 1 338 ? 1.072 8.309 31.940 1.00 37.59 338 LEU A C 1
ATOM 2515 O O . LEU A 1 338 ? 1.471 9.468 31.865 1.00 37.59 338 LEU A O 1
ATOM 2519 N N . VAL A 1 339 ? -0.194 8.009 32.256 1.00 37.44 339 VAL A N 1
ATOM 2520 C CA . VAL A 1 339 ? -1.241 9.016 32.539 1.00 37.44 339 VAL A CA 1
ATOM 2521 C C . VAL A 1 339 ? -1.574 9.095 34.042 1.00 37.44 339 VAL A C 1
ATOM 2523 O O . VAL A 1 339 ? -2.587 9.677 34.410 1.00 37.44 339 VAL A O 1
ATOM 2526 N N . ALA A 1 340 ? -0.730 8.520 34.905 1.00 31.25 340 ALA A N 1
ATOM 2527 C CA . ALA A 1 340 ? -0.827 8.692 36.356 1.00 31.25 340 ALA A CA 1
ATOM 2528 C C . ALA A 1 340 ? -0.297 10.067 36.783 1.00 31.25 340 ALA A C 1
ATOM 2530 O O . ALA A 1 340 ? 0.820 10.421 36.336 1.00 31.25 340 ALA A O 1
#

Organism: NCBI:txid51714

pLDDT: mean 82.05, std 19.56, range [26.19, 98.06]